Protein AF-A0A3E3IA46-F1 (afdb_monomer_lite)

Secondary structure (DSSP, 8-state):
-PPPPP-PPP----TT-PEEEEEEEEPPTTSEEEEE-SSSSB-GGG-EEESSSTT-S-B---EEEE--TT-TT--EEEEE-SSSEEEEEEEES-PPPPHHHHHHHHHHHHHHHHHHHHHHHHHHHHHHHHHHHHHHHHHHHHHHHHHHHHHHHHHHHHHHHHHHHHHHHHHHHHHHHHHHHHHHHHHHHHHHHHHHHHHHHHHHHHHHHHHHHHHHHHHHHHHHHHHHHHHS-HHHHHHHHT-PPPPP--S-PPPPHHHHHHHHT-

Foldseek 3Di:
DADADDADDWFDADPPDWDKDKDKDFADPVQKAWAKDNAWQWPVVFKWKALDPPPDHDTDPDKDWDADPVGRRIIIIIGGHPRRIMIIITIHRTHDDDPVNVVSVVVNVVSVVVVVVVVVVVVVVVVVVVVVVVVVVVVVVVVVVVVVVVVVVVVVVVVVVVVVVVVVVVVVVVVVVVVVVVVVVVVVVVVVVVVVVVVVVVVVVVVVVVVVVVVVVVVVVVVVVVVCCVVCPPVNVVVVVPDDPDDDPDPDDDDDVVNVVVVVVD

Radius of gyration: 79.99 Å; chains: 1; bounding box: 166×92×181 Å

Organism: NCBI:txid1720294

Structure (mmCIF, N/CA/C/O backbone):
data_AF-A0A3E3IA46-F1
#
_entry.id   AF-A0A3E3IA46-F1
#
loop_
_atom_site.group_PDB
_atom_site.id
_atom_site.type_symbol
_atom_site.label_atom_id
_atom_site.label_alt_id
_atom_site.label_comp_id
_atom_site.label_asym_id
_atom_site.label_entity_id
_atom_site.label_seq_id
_atom_site.pdbx_PDB_ins_code
_atom_site.Cartn_x
_atom_site.Cartn_y
_atom_site.Cartn_z
_atom_site.occupancy
_atom_site.B_iso_or_equiv
_atom_site.auth_seq_id
_atom_site.auth_comp_id
_atom_site.auth_asym_id
_atom_site.auth_atom_id
_atom_site.pdbx_PDB_model_num
ATOM 1 N N . MET A 1 1 ? 12.659 -0.328 -34.619 1.00 62.88 1 MET A N 1
ATOM 2 C CA . MET A 1 1 ? 14.092 -0.537 -34.316 1.00 62.88 1 MET A CA 1
ATOM 3 C C . MET A 1 1 ? 14.879 0.019 -35.492 1.00 62.88 1 MET A C 1
ATOM 5 O O . MET A 1 1 ? 14.426 -0.165 -36.614 1.00 62.88 1 MET A O 1
ATOM 9 N N . MET A 1 2 ? 15.937 0.794 -35.249 1.00 76.25 2 MET A N 1
ATOM 10 C CA . MET A 1 2 ? 16.693 1.447 -36.324 1.00 76.25 2 MET A CA 1
ATOM 11 C C . MET A 1 2 ? 17.594 0.417 -37.011 1.00 76.25 2 MET A C 1
ATOM 13 O O . MET A 1 2 ? 18.411 -0.211 -36.345 1.00 76.25 2 MET A O 1
ATOM 17 N N . GLU A 1 3 ? 17.438 0.234 -38.321 1.00 80.31 3 GLU A N 1
ATOM 18 C CA . GLU A 1 3 ? 18.385 -0.555 -39.112 1.00 80.31 3 GLU A CA 1
ATOM 19 C C . GLU A 1 3 ? 19.709 0.196 -39.242 1.00 80.31 3 GLU A C 1
ATOM 21 O O . GLU A 1 3 ? 19.741 1.327 -39.744 1.00 80.31 3 GLU A O 1
ATOM 26 N N . LEU A 1 4 ? 20.788 -0.447 -38.803 1.00 81.94 4 LEU A N 1
ATOM 27 C CA . LEU A 1 4 ? 22.132 0.109 -38.834 1.00 81.94 4 LEU A CA 1
ATOM 28 C C . LEU A 1 4 ? 22.777 -0.124 -40.199 1.00 81.94 4 LEU A C 1
ATOM 30 O O . LEU A 1 4 ? 22.659 -1.198 -40.784 1.00 81.94 4 LEU A O 1
ATOM 34 N N . SER A 1 5 ? 23.471 0.897 -40.697 1.00 89.25 5 SER A N 1
ATOM 35 C CA . SER A 1 5 ? 24.310 0.758 -41.888 1.00 89.25 5 SER A CA 1
ATOM 36 C C . SER A 1 5 ? 25.618 0.070 -41.505 1.00 89.25 5 SER A C 1
ATOM 38 O O . SER A 1 5 ? 26.223 0.427 -40.495 1.00 89.25 5 SER A O 1
ATOM 40 N N . ILE A 1 6 ? 26.046 -0.904 -42.307 1.00 87.19 6 ILE A N 1
ATOM 41 C CA . ILE A 1 6 ? 27.315 -1.612 -42.121 1.00 87.19 6 ILE A CA 1
ATOM 42 C C . ILE A 1 6 ? 28.356 -0.984 -43.051 1.00 87.19 6 ILE A C 1
ATOM 44 O O . ILE A 1 6 ? 28.109 -0.791 -44.245 1.00 87.19 6 ILE A O 1
ATOM 48 N N . PHE A 1 7 ? 29.518 -0.659 -42.492 1.00 88.81 7 PHE A N 1
ATOM 49 C CA . PHE A 1 7 ? 30.665 -0.132 -43.220 1.00 88.81 7 PHE A CA 1
ATOM 50 C C . PHE A 1 7 ? 31.884 -0.987 -42.898 1.00 88.81 7 PHE A C 1
ATOM 52 O O . PHE A 1 7 ? 32.177 -1.221 -41.727 1.00 88.81 7 PHE A O 1
ATOM 59 N N . HIS A 1 8 ? 32.578 -1.435 -43.938 1.00 86.62 8 HIS A N 1
ATOM 60 C CA . HIS A 1 8 ? 33.877 -2.083 -43.810 1.00 86.62 8 HIS A CA 1
ATOM 61 C C . HIS A 1 8 ? 34.958 -1.005 -43.688 1.00 86.62 8 HIS A C 1
ATOM 63 O O . HIS A 1 8 ? 34.820 0.087 -44.252 1.00 86.62 8 HIS A O 1
ATOM 69 N N . GLU A 1 9 ? 36.000 -1.283 -42.907 1.00 87.50 9 GLU A N 1
ATOM 70 C CA . GLU A 1 9 ? 37.136 -0.375 -42.764 1.00 87.50 9 GLU A CA 1
ATOM 71 C C . GLU A 1 9 ? 37.810 -0.184 -44.126 1.00 87.50 9 GLU A C 1
ATOM 73 O O . GLU A 1 9 ? 38.056 -1.156 -44.826 1.00 87.50 9 GLU A O 1
ATOM 78 N N . LYS A 1 10 ? 38.100 1.061 -44.515 1.00 88.38 10 LYS A N 1
ATOM 79 C CA . LYS A 1 10 ? 38.859 1.335 -45.740 1.00 88.38 10 LYS A CA 1
ATOM 80 C C . LYS A 1 10 ? 40.351 1.339 -45.421 1.00 88.38 10 LYS A C 1
ATOM 82 O O . LYS A 1 10 ? 40.790 2.039 -44.506 1.00 88.38 10 LYS A O 1
ATOM 87 N N . LEU A 1 11 ? 41.139 0.608 -46.198 1.00 88.56 11 LEU A N 1
ATOM 88 C CA . LEU A 1 11 ? 42.583 0.493 -46.017 1.00 88.56 11 LEU A CA 1
ATOM 89 C C . LEU A 1 11 ? 43.287 1.699 -46.639 1.00 88.56 11 LEU A C 1
ATOM 91 O O . LEU A 1 11 ? 43.357 1.835 -47.858 1.00 88.56 11 LEU A O 1
ATOM 95 N N . ASN A 1 12 ? 43.828 2.585 -45.804 1.00 77.75 12 ASN A N 1
ATOM 96 C CA . ASN A 1 12 ? 44.567 3.755 -46.271 1.00 77.75 12 ASN A CA 1
ATOM 97 C C . ASN A 1 12 ? 46.078 3.486 -46.281 1.00 77.75 12 ASN A C 1
ATOM 99 O O . ASN A 1 12 ? 46.644 3.033 -45.289 1.00 77.75 12 ASN A O 1
ATOM 103 N N . LYS A 1 13 ? 46.738 3.808 -47.395 1.00 68.75 13 LYS A N 1
ATOM 104 C CA . LYS A 1 13 ? 48.162 3.557 -47.642 1.00 68.75 13 LYS A CA 1
ATOM 105 C C . LYS A 1 13 ? 49.075 4.108 -46.534 1.00 68.75 13 LYS A C 1
ATOM 107 O O . LYS A 1 13 ? 49.030 5.293 -46.208 1.00 68.75 13 LYS A O 1
ATOM 112 N N . VAL A 1 14 ? 50.039 3.292 -46.103 1.00 59.06 14 VAL A N 1
ATOM 113 C CA . VAL A 1 14 ? 51.342 3.764 -45.603 1.00 59.06 14 VAL A CA 1
ATOM 114 C C . VAL A 1 14 ? 52.383 3.392 -46.661 1.00 59.06 14 VAL A C 1
ATOM 116 O O . VAL A 1 14 ? 52.435 2.241 -47.089 1.00 59.06 14 VAL A O 1
ATOM 119 N N . ASP A 1 15 ? 53.159 4.363 -47.152 1.00 58.50 15 ASP A N 1
ATOM 120 C CA . ASP A 1 15 ? 54.111 4.170 -48.260 1.00 58.50 15 ASP A CA 1
ATOM 121 C C . ASP A 1 15 ? 55.005 2.927 -48.061 1.00 58.50 15 ASP A C 1
ATOM 123 O O . ASP A 1 15 ? 55.813 2.882 -47.136 1.00 58.50 15 ASP A O 1
ATOM 127 N N . GLY A 1 16 ? 54.865 1.934 -48.951 1.00 59.78 16 GLY A N 1
ATOM 128 C CA . GLY A 1 16 ? 55.749 0.765 -49.050 1.00 59.78 16 GLY A CA 1
ATOM 129 C C . GLY A 1 16 ? 55.241 -0.562 -48.469 1.00 59.78 16 GLY A C 1
ATOM 130 O O . GLY A 1 16 ? 55.945 -1.555 -48.627 1.00 59.78 16 GLY A O 1
ATOM 131 N N . ASN A 1 17 ? 54.052 -0.618 -47.856 1.00 69.62 17 ASN A N 1
ATOM 132 C CA . ASN A 1 17 ? 53.517 -1.851 -47.257 1.00 69.62 17 ASN A CA 1
ATOM 133 C C . ASN A 1 17 ? 52.272 -2.362 -48.002 1.00 69.62 17 ASN A C 1
ATOM 135 O O . ASN A 1 17 ? 51.368 -1.580 -48.292 1.00 69.62 17 ASN A O 1
ATOM 139 N N . ALA A 1 18 ? 52.221 -3.669 -48.282 1.00 78.81 18 ALA A N 1
ATOM 140 C CA . ALA A 1 18 ? 51.011 -4.365 -48.718 1.00 78.81 18 ALA A CA 1
ATOM 141 C C . ALA A 1 18 ? 50.273 -4.926 -47.493 1.00 78.81 18 ALA A C 1
ATOM 143 O O . ALA A 1 18 ? 50.905 -5.448 -46.570 1.00 78.81 18 ALA A O 1
ATOM 144 N N . TYR A 1 19 ? 48.948 -4.807 -47.477 1.00 86.31 19 TYR A N 1
ATOM 145 C CA . TYR A 1 19 ? 48.097 -5.434 -46.471 1.00 86.31 19 TYR A CA 1
ATOM 146 C C . TYR A 1 19 ? 47.764 -6.846 -46.927 1.00 86.31 19 TYR A C 1
ATOM 148 O O . TYR A 1 19 ? 47.306 -7.028 -48.052 1.00 86.31 19 TYR A O 1
ATOM 156 N N . VAL A 1 20 ? 47.978 -7.826 -46.052 1.00 91.56 20 VAL A N 1
ATOM 157 C CA . VAL A 1 20 ? 47.462 -9.183 -46.245 1.00 91.56 20 VAL A CA 1
ATOM 158 C C . VAL A 1 20 ? 46.079 -9.228 -45.619 1.00 91.56 20 VAL A C 1
ATOM 160 O O . VAL A 1 20 ? 45.941 -9.016 -44.413 1.00 91.56 20 VAL A O 1
ATOM 163 N N . ILE A 1 21 ? 45.075 -9.483 -46.444 1.00 94.25 21 ILE A N 1
ATOM 164 C CA . ILE A 1 21 ? 43.680 -9.576 -46.034 1.00 94.25 21 ILE A CA 1
ATOM 165 C C . ILE A 1 21 ? 43.242 -11.032 -46.081 1.00 94.25 21 ILE A C 1
ATOM 167 O O . ILE A 1 21 ? 43.722 -11.817 -46.899 1.00 94.25 21 ILE A O 1
ATOM 171 N N . GLU A 1 22 ? 42.337 -11.382 -45.176 1.00 95.81 22 GLU A N 1
ATOM 172 C CA . GLU A 1 22 ? 41.531 -12.592 -45.230 1.00 95.81 22 GLU A CA 1
ATOM 173 C C . GLU A 1 22 ? 40.069 -12.177 -45.066 1.00 95.81 22 GLU A C 1
ATOM 175 O O . GLU A 1 22 ? 39.671 -11.656 -44.025 1.00 95.81 22 GLU A O 1
ATOM 180 N N . GLU A 1 23 ? 39.280 -12.373 -46.114 1.00 95.25 23 GLU A N 1
ATOM 181 C CA . GLU A 1 23 ? 37.841 -12.164 -46.094 1.00 95.25 23 GLU A CA 1
ATOM 182 C C . GLU A 1 23 ? 37.125 -13.476 -45.797 1.00 95.25 23 GLU A C 1
ATOM 184 O O . GLU A 1 23 ? 37.268 -14.454 -46.532 1.00 95.25 23 GLU A O 1
ATOM 189 N N . GLU A 1 24 ? 36.310 -13.477 -44.745 1.00 96.25 24 GLU A N 1
ATOM 190 C CA . GLU A 1 24 ? 35.373 -14.559 -44.465 1.00 96.25 24 GLU A CA 1
ATOM 191 C C . GLU A 1 24 ? 34.086 -14.353 -45.273 1.00 96.25 24 GLU A C 1
ATOM 193 O O . GLU A 1 24 ? 33.310 -13.425 -45.029 1.00 96.25 24 GLU A O 1
ATOM 198 N N . ILE A 1 25 ? 33.842 -15.242 -46.230 1.00 95.75 25 ILE A N 1
ATOM 199 C CA . ILE A 1 25 ? 32.673 -15.213 -47.102 1.00 95.75 25 ILE A CA 1
ATOM 200 C C . ILE A 1 25 ? 31.725 -16.332 -46.696 1.00 95.75 25 ILE A C 1
ATOM 202 O O . ILE A 1 25 ? 32.033 -17.517 -46.818 1.00 95.75 25 ILE A O 1
ATOM 206 N N . HIS A 1 26 ? 30.530 -15.948 -46.257 1.00 96.06 26 HIS A N 1
ATOM 207 C CA . HIS A 1 26 ? 29.439 -16.886 -46.032 1.00 96.06 26 HIS A CA 1
ATOM 208 C C . HIS A 1 26 ? 28.790 -17.236 -47.369 1.00 96.06 26 HIS A C 1
ATOM 210 O O . HIS A 1 26 ? 28.241 -16.371 -48.054 1.00 96.06 26 HIS A O 1
ATOM 216 N N . MET A 1 27 ? 28.848 -18.512 -47.741 1.00 95.25 27 MET A N 1
ATOM 217 C CA . MET A 1 27 ? 28.323 -18.968 -49.020 1.00 95.25 27 MET A CA 1
ATOM 218 C C . MET A 1 27 ? 26.788 -18.941 -49.003 1.00 95.25 27 MET A C 1
ATOM 220 O O . MET A 1 27 ? 26.163 -19.414 -48.047 1.00 95.25 27 MET A O 1
ATOM 224 N N . PRO A 1 28 ? 26.142 -18.413 -50.056 1.00 94.81 28 PRO A N 1
ATOM 225 C CA . PRO A 1 28 ? 24.691 -18.441 -50.159 1.00 94.81 28 PRO A CA 1
ATOM 226 C C . PRO A 1 28 ? 24.190 -19.876 -50.354 1.00 94.81 28 PRO A C 1
ATOM 228 O O . PRO A 1 28 ? 24.904 -20.747 -50.847 1.00 94.81 28 PRO A O 1
ATOM 231 N N . ALA A 1 29 ? 22.910 -20.114 -50.057 1.00 93.00 29 ALA A N 1
ATOM 232 C CA . ALA A 1 29 ? 22.287 -21.435 -50.207 1.00 93.00 29 ALA A CA 1
ATOM 233 C C . ALA A 1 29 ? 22.315 -21.989 -51.651 1.00 93.00 29 ALA A C 1
ATOM 235 O O . ALA A 1 29 ? 22.076 -23.176 -51.856 1.00 93.00 29 ALA A O 1
ATOM 236 N N . SER A 1 30 ? 22.594 -21.145 -52.651 1.00 92.25 30 SER A N 1
ATOM 237 C CA . SER A 1 30 ? 22.814 -21.541 -54.047 1.00 92.25 30 SER A CA 1
ATOM 238 C C . SER A 1 30 ? 24.159 -22.239 -54.290 1.00 92.25 30 SER A C 1
ATOM 240 O O . SER A 1 30 ? 24.342 -22.804 -55.366 1.00 92.25 30 SER A O 1
ATOM 242 N N . GLY A 1 31 ? 25.103 -22.165 -53.343 1.00 93.00 31 GLY A N 1
ATOM 243 C CA . GLY A 1 31 ? 26.476 -22.663 -53.488 1.00 93.00 31 GLY A CA 1
ATOM 244 C C . GLY A 1 31 ? 27.364 -21.810 -54.403 1.00 93.00 31 GLY A C 1
ATOM 245 O O . GLY A 1 31 ? 28.486 -22.208 -54.711 1.00 93.00 31 GLY A O 1
ATOM 246 N N . ILE A 1 32 ? 26.876 -20.650 -54.863 1.00 95.25 32 ILE A N 1
ATOM 247 C CA . ILE A 1 32 ? 27.594 -19.748 -55.774 1.00 95.25 32 ILE A CA 1
ATOM 248 C C . ILE A 1 32 ? 27.635 -18.351 -55.167 1.00 95.25 32 ILE A C 1
ATOM 250 O O . ILE A 1 32 ? 26.596 -17.701 -55.061 1.00 95.25 32 ILE A O 1
ATOM 254 N N . TYR A 1 33 ? 28.835 -17.892 -54.825 1.00 96.25 33 TYR A N 1
ATOM 255 C CA . TYR A 1 33 ? 29.123 -16.501 -54.485 1.00 96.25 33 TYR A CA 1
ATOM 256 C C . TYR A 1 33 ? 29.622 -15.776 -55.739 1.00 96.25 33 TYR A C 1
ATOM 258 O O . TYR A 1 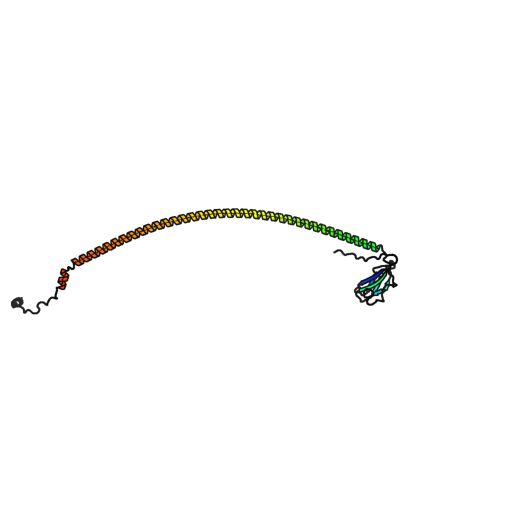33 ? 30.434 -16.344 -56.468 1.00 96.25 33 TYR A O 1
ATOM 266 N N . ASP A 1 34 ? 29.122 -14.571 -56.010 1.00 96.62 34 ASP A N 1
ATOM 267 C CA . ASP A 1 34 ? 29.456 -13.773 -57.200 1.00 96.62 34 ASP A CA 1
ATOM 268 C C . ASP A 1 34 ? 29.299 -12.280 -56.894 1.00 96.62 34 ASP A C 1
ATOM 270 O O . ASP A 1 34 ? 28.367 -11.632 -57.361 1.00 96.62 34 ASP A O 1
ATOM 274 N N . GLU A 1 35 ? 30.172 -11.760 -56.038 1.00 95.88 35 GLU A N 1
ATOM 275 C CA . GLU A 1 35 ? 30.099 -10.386 -55.532 1.00 95.88 35 GLU A CA 1
ATOM 276 C C . GLU A 1 35 ? 31.494 -9.737 -55.510 1.00 95.88 35 GLU A C 1
ATOM 278 O O . GLU A 1 35 ? 32.525 -10.391 -55.721 1.00 95.88 35 GLU A O 1
ATOM 283 N N . GLU A 1 36 ? 31.520 -8.424 -55.277 1.00 94.31 36 GLU A N 1
ATOM 284 C CA . GLU A 1 36 ? 32.749 -7.653 -55.070 1.00 94.31 36 GLU A CA 1
ATOM 285 C C . GLU A 1 36 ? 33.482 -8.119 -53.799 1.00 94.31 36 GLU A C 1
ATOM 287 O O . GLU A 1 36 ? 32.861 -8.446 -52.785 1.00 94.31 36 GLU A O 1
ATOM 292 N N . LEU A 1 37 ? 34.814 -8.155 -53.860 1.00 94.62 37 LEU A N 1
ATOM 293 C CA . LEU A 1 37 ? 35.653 -8.269 -52.665 1.00 94.62 37 LEU A CA 1
ATOM 294 C C . LEU A 1 37 ? 35.606 -6.956 -51.873 1.00 94.62 37 LEU A C 1
ATOM 296 O O . LEU A 1 37 ? 35.383 -5.887 -52.444 1.00 94.62 37 LEU A O 1
ATOM 300 N N . GLN A 1 38 ? 35.792 -7.037 -50.554 1.00 92.88 38 GLN A N 1
ATOM 301 C CA . GLN A 1 38 ? 35.622 -5.902 -49.639 1.00 92.88 38 GLN A CA 1
ATOM 302 C C . GLN A 1 38 ? 36.620 -4.763 -49.893 1.00 92.88 38 GLN A C 1
ATOM 304 O O . GLN A 1 38 ? 36.289 -3.608 -49.611 1.00 92.88 38 GLN A O 1
ATOM 309 N N . HIS A 1 39 ? 37.807 -5.078 -50.421 1.00 93.19 39 HIS A N 1
ATOM 310 C CA . HIS A 1 39 ? 38.882 -4.116 -50.664 1.00 93.19 39 HIS A CA 1
ATOM 311 C C . HIS A 1 39 ? 39.284 -4.013 -52.140 1.00 93.19 39 HIS A C 1
ATOM 313 O O . HIS A 1 39 ? 39.079 -4.921 -52.949 1.00 93.19 39 HIS A O 1
ATOM 319 N N . ASP A 1 40 ? 39.907 -2.889 -52.482 1.00 92.69 40 ASP A N 1
ATOM 320 C CA . ASP A 1 40 ? 40.342 -2.560 -53.834 1.00 92.69 40 ASP A CA 1
ATOM 321 C C . ASP A 1 40 ? 41.832 -2.863 -54.046 1.00 92.69 40 ASP A C 1
ATOM 323 O O . ASP A 1 40 ? 42.541 -3.318 -53.153 1.00 92.69 40 ASP A O 1
ATOM 327 N N . ASN A 1 41 ? 42.329 -2.585 -55.254 1.00 91.81 41 ASN A N 1
ATOM 328 C CA . ASN A 1 41 ? 43.730 -2.679 -55.671 1.00 91.81 41 ASN A CA 1
ATOM 329 C C . ASN A 1 41 ? 44.397 -4.012 -55.291 1.00 91.81 41 ASN A C 1
ATOM 331 O O . ASN A 1 41 ? 45.574 -4.061 -54.921 1.00 91.81 41 ASN A O 1
ATOM 335 N N . ILE A 1 42 ? 43.621 -5.089 -55.393 1.00 93.50 42 ILE A N 1
ATOM 336 C CA . ILE A 1 42 ? 44.046 -6.449 -55.089 1.00 93.50 42 ILE A CA 1
ATOM 337 C C . ILE A 1 42 ? 45.124 -6.893 -56.080 1.00 93.50 42 ILE A C 1
ATOM 339 O O . ILE A 1 42 ? 45.006 -6.708 -57.294 1.00 93.50 42 ILE A O 1
ATOM 343 N N . VAL A 1 43 ? 46.181 -7.505 -55.555 1.00 93.19 43 VAL A N 1
ATOM 344 C CA . VAL A 1 43 ? 47.230 -8.135 -56.353 1.00 93.19 43 VAL A CA 1
ATOM 345 C C . VAL A 1 43 ? 46.753 -9.531 -56.755 1.00 93.19 43 VAL A C 1
ATOM 347 O O . VAL A 1 43 ? 46.894 -10.485 -56.001 1.00 93.19 43 VAL A O 1
ATOM 350 N N . ASP A 1 44 ? 46.204 -9.671 -57.964 1.00 94.00 44 ASP A N 1
ATOM 351 C CA . ASP A 1 44 ? 45.571 -10.917 -58.438 1.00 94.00 44 ASP A CA 1
ATOM 352 C C . ASP A 1 44 ? 46.432 -12.184 -58.230 1.00 94.00 44 ASP A C 1
ATOM 354 O O . ASP A 1 44 ? 45.904 -13.258 -57.950 1.00 94.00 44 ASP A O 1
ATOM 358 N N . SER A 1 45 ? 47.764 -12.081 -58.339 1.00 93.31 45 SER A N 1
ATOM 359 C CA . SER A 1 45 ? 48.677 -13.224 -58.184 1.00 93.31 45 SER A CA 1
ATOM 360 C C . SER A 1 45 ? 48.809 -13.753 -56.755 1.00 93.31 45 SER A C 1
ATOM 362 O O .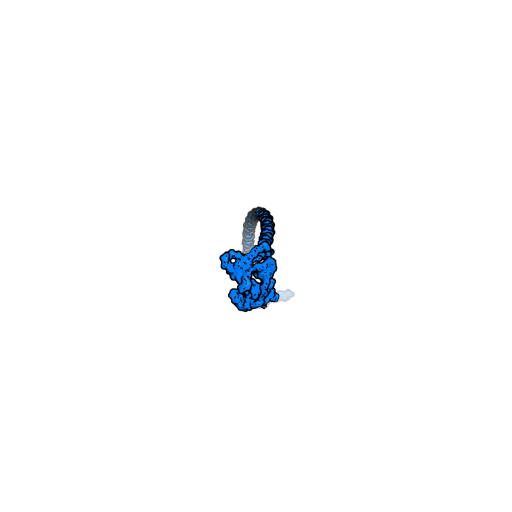 SER A 1 45 ? 49.356 -14.839 -56.572 1.00 93.31 45 SER A O 1
ATOM 364 N N . THR A 1 46 ? 48.382 -12.988 -55.750 1.00 94.19 46 THR A N 1
ATOM 365 C CA . THR A 1 46 ? 48.425 -13.395 -54.337 1.00 94.19 46 THR A CA 1
ATOM 366 C C . THR A 1 46 ? 47.075 -13.913 -53.846 1.00 94.19 46 THR A C 1
ATOM 368 O O . THR A 1 46 ? 46.997 -14.445 -52.740 1.00 94.19 46 THR A O 1
ATOM 371 N N . LEU A 1 47 ? 46.025 -13.814 -54.672 1.00 96.25 47 LEU A N 1
ATOM 372 C CA . LEU A 1 47 ? 44.685 -14.239 -54.304 1.00 96.25 47 LEU A CA 1
ATOM 373 C C . LEU A 1 47 ? 44.587 -15.765 -54.218 1.00 96.25 47 LEU A C 1
ATOM 375 O O . LEU A 1 47 ? 44.916 -16.488 -55.161 1.00 96.25 47 LEU A O 1
ATOM 379 N N . SER A 1 48 ? 44.077 -16.262 -53.095 1.00 96.31 48 SER A N 1
ATOM 380 C CA . SER A 1 48 ? 43.770 -17.680 -52.912 1.00 96.31 48 SER A CA 1
ATOM 381 C C . SER A 1 48 ? 42.529 -17.889 -52.048 1.00 96.31 48 SER A C 1
ATOM 383 O O . SER A 1 48 ? 42.174 -17.045 -51.231 1.00 96.31 48 SER A O 1
ATOM 385 N N . VAL A 1 49 ? 41.838 -19.009 -52.271 1.00 97.31 49 VAL A N 1
ATOM 386 C CA . VAL A 1 49 ? 40.557 -19.326 -51.629 1.00 97.31 49 VAL A CA 1
ATOM 387 C C . VAL A 1 49 ? 40.666 -20.661 -50.903 1.00 97.31 49 VAL A C 1
ATOM 389 O O . VAL A 1 49 ? 41.085 -21.654 -51.504 1.00 97.31 49 VAL A O 1
ATOM 392 N N . TYR A 1 50 ? 40.254 -20.690 -49.638 1.00 97.12 50 TYR A N 1
ATOM 393 C CA . TYR A 1 50 ? 40.311 -21.868 -48.774 1.00 97.12 50 TYR A CA 1
ATOM 394 C C . TYR A 1 50 ? 38.975 -22.137 -48.082 1.00 97.12 50 TYR A C 1
ATOM 396 O O . TYR A 1 50 ? 38.193 -21.224 -47.831 1.00 97.12 50 TYR A O 1
ATOM 404 N N . THR A 1 51 ? 38.711 -23.394 -47.729 1.00 95.81 51 THR A N 1
ATOM 405 C CA . THR A 1 51 ? 37.536 -23.770 -46.919 1.00 95.81 51 THR A CA 1
ATOM 406 C C . THR A 1 51 ? 37.764 -23.615 -45.409 1.00 95.81 51 THR A C 1
ATOM 408 O O . THR A 1 51 ? 36.902 -24.002 -44.622 1.00 95.81 51 THR A O 1
ATOM 411 N N . GLY A 1 52 ? 38.931 -23.119 -44.986 1.00 94.31 52 GLY A N 1
ATOM 412 C CA . GLY A 1 52 ? 39.276 -22.845 -43.592 1.00 94.31 52 GLY A CA 1
ATOM 413 C C . GLY A 1 52 ? 40.111 -21.565 -43.451 1.00 94.31 52 GLY A C 1
ATOM 414 O O . GLY A 1 52 ? 40.731 -21.133 -44.426 1.00 94.31 52 GLY A O 1
ATOM 415 N N . PRO A 1 53 ? 40.125 -20.947 -42.258 1.00 94.94 53 PRO A N 1
ATOM 416 C CA . PRO A 1 53 ? 40.846 -19.700 -42.016 1.00 94.94 53 PRO A CA 1
ATOM 417 C C . PRO A 1 53 ? 42.358 -19.921 -42.052 1.00 94.94 53 PRO A C 1
ATOM 419 O O . PRO A 1 53 ? 42.829 -21.055 -41.947 1.00 94.94 53 PRO A O 1
ATOM 422 N N . THR A 1 54 ? 43.122 -18.840 -42.162 1.00 92.12 54 THR A N 1
ATOM 423 C CA . THR A 1 54 ? 44.590 -18.808 -42.098 1.00 92.12 54 THR A CA 1
ATOM 424 C C . THR A 1 54 ? 45.287 -19.809 -43.024 1.00 92.12 54 THR A C 1
ATOM 426 O O . THR A 1 54 ? 46.279 -20.440 -42.655 1.00 92.12 54 THR A O 1
ATOM 429 N N . LEU A 1 55 ? 44.784 -19.924 -44.259 1.00 90.81 55 LEU A N 1
ATOM 430 C CA . LEU A 1 55 ? 45.290 -20.845 -45.292 1.00 90.81 55 LEU A CA 1
ATOM 431 C C . LEU A 1 55 ? 45.160 -22.332 -44.906 1.00 90.81 55 LEU A C 1
ATOM 433 O O . LEU A 1 55 ? 46.004 -23.156 -45.269 1.00 90.81 55 LEU A O 1
ATOM 437 N N . THR A 1 56 ? 44.123 -22.690 -44.144 1.00 93.75 56 THR A N 1
ATOM 438 C CA . THR A 1 56 ? 43.830 -24.080 -43.759 1.00 93.75 56 THR A CA 1
ATOM 439 C C . THR A 1 56 ? 42.653 -24.662 -44.550 1.00 93.75 56 THR A C 1
ATOM 441 O O . THR A 1 56 ? 41.890 -23.944 -45.184 1.00 93.75 56 THR A O 1
ATOM 444 N N . GLY A 1 57 ? 42.476 -25.986 -44.526 1.00 92.50 57 GLY A N 1
ATOM 445 C CA . GLY A 1 57 ? 41.395 -26.658 -45.262 1.00 92.50 57 GLY A CA 1
ATOM 446 C C . GLY A 1 57 ? 41.737 -26.967 -46.723 1.00 92.50 57 GLY A C 1
ATOM 447 O O . GLY A 1 57 ? 42.909 -27.067 -47.089 1.00 92.50 57 GLY A O 1
ATOM 448 N N . GLU A 1 58 ? 40.709 -27.188 -47.546 1.00 93.75 58 GLU A N 1
ATOM 449 C CA . GLU A 1 58 ? 40.864 -27.446 -48.979 1.00 93.75 58 GLU A CA 1
ATOM 450 C C . GLU A 1 58 ? 41.010 -26.124 -49.737 1.00 93.75 58 GLU A C 1
ATOM 452 O O . GLU A 1 58 ? 40.250 -25.180 -49.516 1.00 93.75 58 GLU A O 1
ATOM 457 N N . GLN A 1 59 ? 41.987 -26.056 -50.641 1.00 95.69 59 GLN A N 1
ATOM 458 C CA . GLN A 1 59 ? 42.163 -24.904 -51.516 1.00 95.69 59 GLN A CA 1
ATOM 459 C C . GLN A 1 59 ? 41.262 -25.036 -52.747 1.00 95.69 59 GLN A C 1
ATOM 461 O O . GLN A 1 59 ? 41.386 -25.988 -53.523 1.00 95.69 59 GLN A O 1
ATOM 466 N N . ILE A 1 60 ? 40.409 -24.040 -52.979 1.00 94.38 60 ILE A N 1
ATOM 467 C CA . ILE A 1 60 ? 39.557 -23.979 -54.167 1.00 94.38 60 ILE A CA 1
ATOM 468 C C . ILE A 1 60 ? 40.386 -23.411 -55.321 1.00 94.38 60 ILE A C 1
ATOM 470 O O . ILE A 1 60 ? 40.656 -22.214 -55.389 1.00 94.38 60 ILE A O 1
ATOM 474 N N . GLN A 1 61 ? 40.801 -24.282 -56.243 1.00 89.69 61 GLN A N 1
ATOM 475 C CA . GLN A 1 61 ? 41.662 -23.889 -57.368 1.00 89.69 61 GLN A CA 1
ATOM 476 C C . GLN A 1 61 ? 40.898 -23.270 -58.546 1.00 89.69 61 GLN A C 1
ATOM 478 O O . GLN A 1 61 ? 41.505 -22.657 -59.422 1.00 89.69 61 GLN A O 1
ATOM 483 N N . THR A 1 62 ? 39.576 -23.435 -58.593 1.00 88.44 62 THR A N 1
ATOM 484 C CA . THR A 1 62 ? 38.730 -22.951 -59.689 1.00 88.44 62 THR A CA 1
ATOM 485 C C . THR A 1 62 ? 37.767 -21.883 -59.189 1.00 88.44 62 THR A C 1
ATOM 487 O O . THR A 1 62 ? 36.651 -22.185 -58.772 1.00 88.44 62 THR A O 1
ATOM 490 N N . PHE A 1 63 ? 38.198 -20.629 -59.258 1.00 94.12 63 PHE A N 1
ATOM 491 C CA . PHE A 1 63 ? 37.348 -19.446 -59.120 1.00 94.12 63 PHE A CA 1
ATOM 492 C C . PHE A 1 63 ? 37.538 -18.552 -60.350 1.00 94.12 63 PHE A C 1
ATOM 494 O O . PHE A 1 63 ? 38.536 -18.669 -61.066 1.00 94.12 63 PHE A O 1
ATOM 501 N N . ALA A 1 64 ? 36.577 -17.670 -60.615 1.00 95.56 64 ALA A N 1
ATOM 502 C CA . ALA A 1 64 ? 36.716 -16.663 -61.662 1.00 95.56 64 ALA A CA 1
ATOM 503 C C . ALA A 1 64 ? 36.898 -15.284 -61.031 1.00 95.56 64 ALA A C 1
ATOM 505 O O . ALA A 1 64 ? 36.179 -14.928 -60.102 1.00 95.56 64 ALA A O 1
ATOM 506 N N . LEU A 1 65 ? 37.847 -14.515 -61.559 1.00 95.88 65 LEU A N 1
ATOM 507 C CA . LEU A 1 65 ? 38.071 -13.129 -61.174 1.00 95.88 65 LEU A CA 1
ATOM 508 C C . LEU A 1 65 ? 37.707 -12.225 -62.346 1.00 95.88 65 LEU A C 1
ATOM 510 O O . LEU A 1 65 ? 38.088 -12.495 -63.488 1.00 95.88 65 LEU A O 1
ATOM 514 N N . SER A 1 66 ? 36.971 -11.154 -62.071 1.00 95.81 66 SER A N 1
ATOM 515 C CA . SER A 1 66 ? 36.615 -10.163 -63.081 1.00 95.81 66 SER A CA 1
ATOM 516 C C . SER A 1 66 ? 36.806 -8.739 -62.573 1.00 95.81 66 SER A C 1
ATOM 518 O O . SER A 1 66 ? 36.830 -8.479 -61.369 1.00 95.81 66 SER A O 1
ATOM 520 N N . THR A 1 67 ? 36.988 -7.815 -63.516 1.00 94.25 67 THR A N 1
ATOM 521 C CA . THR A 1 67 ? 37.242 -6.399 -63.242 1.00 94.25 67 THR A CA 1
ATOM 522 C C . THR A 1 67 ? 36.146 -5.555 -63.880 1.00 94.25 67 THR A C 1
ATOM 524 O O . THR A 1 67 ? 35.979 -5.610 -65.104 1.00 94.25 67 THR A O 1
ATOM 527 N N . PRO A 1 68 ? 35.417 -4.747 -63.098 1.00 93.00 68 PRO A N 1
ATOM 528 C CA . PRO A 1 68 ? 34.465 -3.793 -63.649 1.00 93.00 68 PRO A CA 1
ATOM 529 C C . PRO A 1 68 ? 35.154 -2.790 -64.585 1.00 93.00 68 PRO A C 1
ATOM 531 O O . PRO A 1 68 ? 36.205 -2.235 -64.263 1.00 93.00 68 PRO A O 1
ATOM 534 N N . SER A 1 69 ? 34.547 -2.492 -65.738 1.00 90.75 69 SER A N 1
ATOM 535 C CA . SER A 1 69 ? 35.139 -1.575 -66.728 1.00 90.75 69 SER A CA 1
ATOM 536 C C . SER A 1 69 ? 35.241 -0.124 -66.246 1.00 90.75 69 SER A C 1
ATOM 538 O O . SER A 1 69 ? 36.027 0.649 -66.785 1.00 90.75 69 SER A O 1
ATOM 540 N N . THR A 1 70 ? 34.424 0.259 -65.264 1.00 89.50 70 THR A N 1
ATOM 541 C CA . THR A 1 70 ? 34.347 1.619 -64.708 1.00 89.50 70 THR A CA 1
ATOM 542 C C . THR A 1 70 ? 35.095 1.779 -63.384 1.00 89.50 70 THR A C 1
ATOM 544 O O . THR A 1 70 ? 35.330 2.911 -62.977 1.00 89.50 70 THR A O 1
ATOM 547 N N . MET A 1 71 ? 35.474 0.677 -62.728 1.00 92.19 71 MET A N 1
ATOM 548 C CA . MET A 1 71 ? 36.159 0.652 -61.427 1.00 92.19 71 MET A CA 1
ATOM 549 C C . MET A 1 71 ? 37.317 -0.360 -61.494 1.00 92.19 71 MET A C 1
ATOM 551 O O . MET A 1 71 ? 37.226 -1.452 -60.934 1.00 92.19 71 MET A O 1
ATOM 555 N N . PRO A 1 72 ? 38.404 -0.051 -62.229 1.00 92.06 72 PRO A N 1
ATOM 556 C CA . PRO A 1 72 ? 39.485 -1.005 -62.488 1.00 92.06 72 PRO A CA 1
ATOM 557 C C . PRO A 1 72 ? 40.236 -1.457 -61.227 1.00 92.06 72 PRO A C 1
ATOM 559 O O . PRO A 1 72 ? 40.900 -2.492 -61.254 1.00 92.06 72 PRO A O 1
ATOM 562 N N . TRP A 1 73 ? 40.130 -0.707 -60.132 1.00 92.00 73 TRP A N 1
ATOM 563 C CA . TRP A 1 73 ? 40.685 -1.063 -58.828 1.00 92.00 73 TRP A CA 1
ATOM 564 C C . TRP A 1 73 ? 39.872 -2.145 -58.097 1.00 92.00 73 TRP A C 1
ATOM 566 O O . TRP A 1 73 ? 40.419 -2.779 -57.205 1.00 92.00 73 TRP A O 1
ATOM 576 N N . LYS A 1 74 ? 38.622 -2.429 -58.487 1.00 94.19 74 LYS A N 1
ATOM 577 C CA . LYS A 1 74 ? 37.786 -3.465 -57.855 1.00 94.19 74 LYS A CA 1
ATOM 578 C C . LYS A 1 74 ? 37.978 -4.842 -58.464 1.00 94.19 74 LYS A C 1
ATOM 580 O O . LYS A 1 74 ? 38.370 -4.974 -59.630 1.00 94.19 74 LYS A O 1
ATOM 585 N N . ARG A 1 75 ? 37.627 -5.871 -57.693 1.00 96.00 75 ARG A N 1
ATOM 586 C CA . ARG A 1 75 ? 37.552 -7.263 -58.142 1.00 96.00 75 ARG A CA 1
ATOM 587 C C . ARG A 1 75 ? 36.221 -7.889 -57.741 1.00 96.00 75 ARG A C 1
ATOM 589 O O . ARG A 1 75 ? 35.829 -7.803 -56.585 1.00 96.00 75 ARG A O 1
ATOM 596 N N . ILE A 1 76 ? 35.572 -8.557 -58.693 1.00 96.69 76 ILE A N 1
ATOM 597 C CA . ILE A 1 76 ? 34.425 -9.440 -58.441 1.00 96.69 76 ILE A CA 1
ATOM 598 C C . ILE A 1 76 ? 34.933 -10.871 -58.522 1.00 96.69 76 ILE A C 1
ATOM 600 O O . ILE A 1 76 ? 35.524 -11.258 -59.541 1.00 96.69 76 ILE A O 1
ATOM 604 N N . ILE A 1 77 ? 34.707 -11.638 -57.459 1.00 97.31 77 ILE A N 1
ATOM 605 C CA . ILE A 1 77 ? 35.094 -13.042 -57.390 1.00 97.31 77 ILE A CA 1
ATOM 606 C C . ILE A 1 77 ? 33.859 -13.929 -57.482 1.00 97.31 77 ILE A C 1
ATOM 608 O O . ILE A 1 77 ? 32.891 -13.766 -56.740 1.00 97.31 77 ILE A O 1
ATOM 612 N N . ARG A 1 78 ? 33.925 -14.914 -58.378 1.00 97.50 78 ARG A N 1
ATOM 613 C CA . ARG A 1 78 ? 32.939 -15.983 -58.460 1.00 97.50 78 ARG A CA 1
ATOM 614 C C . ARG A 1 78 ? 33.516 -17.275 -57.912 1.00 97.50 78 ARG A C 1
ATOM 616 O O . ARG A 1 78 ? 34.449 -17.833 -58.497 1.00 97.50 78 ARG A O 1
ATOM 623 N N . ILE A 1 79 ? 32.918 -17.772 -56.837 1.00 96.62 79 ILE A N 1
ATOM 624 C CA . ILE A 1 79 ? 33.310 -19.007 -56.153 1.00 96.62 79 ILE A CA 1
ATOM 625 C C . ILE A 1 79 ? 32.120 -19.961 -56.179 1.00 96.62 79 ILE A C 1
ATOM 627 O O . ILE A 1 79 ? 31.003 -19.574 -55.841 1.00 96.62 79 ILE A O 1
ATOM 631 N N . GLN A 1 80 ? 32.363 -21.215 -56.553 1.00 95.88 80 GLN A N 1
ATOM 632 C CA . GLN A 1 80 ? 31.395 -22.296 -56.398 1.00 95.88 80 GLN A CA 1
ATOM 633 C C . GLN A 1 80 ? 31.937 -23.290 -55.373 1.00 95.88 80 GLN A C 1
ATOM 635 O O . GLN A 1 80 ? 33.024 -23.834 -55.560 1.00 95.88 80 GLN A O 1
ATOM 640 N N . SER A 1 81 ? 31.198 -23.498 -54.285 1.00 93.62 81 SER A N 1
ATOM 641 C CA . SER A 1 81 ? 31.598 -24.386 -53.193 1.00 93.62 81 SER A CA 1
ATOM 642 C C . SER A 1 81 ? 30.378 -24.894 -52.435 1.00 93.62 81 SER A C 1
ATOM 644 O O . SER A 1 81 ? 29.414 -24.154 -52.246 1.00 93.62 81 SER A O 1
ATOM 646 N N . ASP A 1 82 ? 30.456 -26.135 -51.956 1.00 92.06 82 ASP A N 1
ATOM 647 C CA . ASP A 1 82 ? 29.466 -26.725 -51.048 1.00 92.06 82 ASP A CA 1
ATOM 648 C C . ASP A 1 82 ? 29.761 -26.387 -49.569 1.00 92.06 82 ASP A C 1
ATOM 650 O O . ASP A 1 82 ? 28.980 -26.730 -48.679 1.00 92.06 82 ASP A O 1
ATOM 654 N N . ALA A 1 83 ? 30.894 -25.731 -49.282 1.00 93.56 83 ALA A N 1
ATOM 655 C CA . ALA A 1 83 ? 31.228 -25.255 -47.942 1.00 93.56 83 ALA A CA 1
ATOM 656 C C . ALA A 1 83 ? 30.331 -24.072 -47.541 1.00 93.56 83 ALA A C 1
ATOM 658 O O . ALA A 1 83 ? 30.068 -23.190 -48.349 1.00 93.56 83 ALA A O 1
ATOM 659 N N . SER A 1 84 ? 29.909 -24.005 -46.274 1.00 94.94 84 SER A N 1
ATOM 660 C CA . SER A 1 84 ? 29.078 -22.895 -45.776 1.00 94.94 84 SER A CA 1
ATOM 661 C C . SER A 1 84 ? 29.836 -21.569 -45.654 1.00 94.94 84 SER A C 1
ATOM 663 O O . SER A 1 84 ? 29.220 -20.506 -45.673 1.00 94.94 84 SER A O 1
ATOM 665 N N . VAL A 1 85 ? 31.159 -21.631 -45.498 1.00 96.88 85 VAL A N 1
ATOM 666 C CA . VAL A 1 85 ? 32.052 -20.477 -45.369 1.00 96.88 85 VAL A CA 1
ATOM 667 C C . VAL A 1 85 ? 33.329 -20.764 -46.151 1.00 96.88 85 VAL A C 1
ATOM 669 O O . VAL A 1 85 ? 33.832 -21.891 -46.131 1.00 96.88 85 VAL A O 1
ATOM 672 N N . VAL A 1 86 ? 33.844 -19.750 -46.837 1.00 97.00 86 VAL A N 1
ATOM 673 C CA . VAL A 1 86 ? 35.147 -19.774 -47.506 1.00 97.00 86 VAL A CA 1
ATOM 674 C C . VAL A 1 86 ? 35.956 -18.547 -47.101 1.00 97.00 86 VAL A C 1
ATOM 676 O O . VAL A 1 86 ? 35.397 -17.507 -46.768 1.00 97.00 86 VAL A O 1
ATOM 679 N N . TYR A 1 87 ? 37.275 -18.677 -47.136 1.00 97.62 87 TYR A N 1
ATOM 680 C CA . TYR A 1 87 ? 38.223 -17.641 -46.753 1.00 97.62 87 TYR A CA 1
ATOM 681 C C . TYR A 1 87 ? 39.019 -17.229 -47.983 1.00 97.62 87 TYR A C 1
ATOM 683 O O . TYR A 1 87 ? 39.727 -18.052 -48.574 1.00 97.62 87 TYR A O 1
ATOM 691 N N . VAL A 1 88 ? 38.872 -15.973 -48.399 1.00 97.31 88 VAL A N 1
ATOM 692 C CA . VAL A 1 88 ? 39.600 -15.407 -49.537 1.00 97.31 88 VAL A CA 1
ATOM 693 C C . VAL A 1 88 ? 40.724 -14.549 -48.999 1.00 97.31 88 VAL A C 1
ATOM 695 O O . VAL A 1 88 ? 40.481 -13.545 -48.340 1.00 97.31 88 VAL A O 1
ATOM 698 N N . THR A 1 89 ? 41.960 -14.931 -49.288 1.00 96.50 89 THR A N 1
ATOM 699 C CA . THR A 1 89 ? 43.137 -14.170 -48.879 1.00 96.50 89 THR A CA 1
ATOM 700 C C . THR A 1 89 ? 43.827 -13.541 -50.073 1.00 96.50 89 THR A C 1
ATOM 702 O O . THR A 1 89 ? 43.876 -14.142 -51.147 1.00 96.50 89 THR A O 1
ATOM 705 N N . TYR A 1 90 ? 44.336 -12.327 -49.900 1.00 95.25 90 TYR A N 1
ATOM 706 C CA . TYR A 1 90 ? 45.055 -11.600 -50.936 1.00 95.25 90 TYR A CA 1
ATOM 707 C C . TYR A 1 90 ? 45.892 -10.467 -50.340 1.00 95.25 90 TYR A C 1
ATOM 709 O O . TYR A 1 90 ? 45.708 -10.056 -49.193 1.00 95.25 90 TYR A O 1
ATOM 717 N N . GLU A 1 91 ? 46.799 -9.932 -51.152 1.00 93.38 91 GLU A N 1
ATOM 718 C CA . GLU A 1 91 ? 47.500 -8.686 -50.860 1.00 93.38 91 GLU A CA 1
ATOM 719 C C . GLU A 1 91 ? 46.814 -7.508 -51.553 1.00 93.38 91 GLU A C 1
ATOM 721 O O . GLU A 1 91 ? 46.444 -7.595 -52.725 1.00 93.38 91 GLU A O 1
ATOM 726 N N . THR A 1 92 ? 46.684 -6.387 -50.849 1.00 91.56 92 THR A N 1
ATOM 727 C CA . THR A 1 92 ? 46.219 -5.111 -51.406 1.00 91.56 92 THR A CA 1
ATOM 728 C C . THR A 1 92 ? 47.150 -3.971 -51.000 1.00 91.56 92 THR A C 1
ATOM 730 O O . THR A 1 92 ? 47.754 -3.975 -49.925 1.00 91.56 92 THR A O 1
ATOM 733 N N . VAL A 1 93 ? 47.271 -2.969 -51.870 1.00 89.00 93 VAL A N 1
ATOM 734 C CA . VAL A 1 93 ? 47.998 -1.719 -51.587 1.00 89.00 93 VAL A CA 1
ATOM 735 C C . VAL A 1 93 ? 47.113 -0.637 -50.946 1.00 89.00 93 VAL A C 1
ATOM 737 O O . VAL A 1 93 ? 47.584 0.481 -50.723 1.00 89.00 93 VAL A O 1
ATOM 740 N N . GLY A 1 94 ? 45.856 -0.967 -50.637 1.00 89.62 94 GLY A N 1
ATOM 741 C CA . GLY A 1 94 ? 44.864 -0.082 -50.032 1.00 89.62 94 GLY A CA 1
ATOM 742 C C . GLY A 1 94 ? 43.690 0.232 -50.960 1.00 89.62 94 GLY A C 1
ATOM 743 O O . GLY A 1 94 ? 43.731 -0.038 -52.161 1.00 89.62 94 GLY A O 1
ATOM 744 N N . ASP A 1 95 ? 42.656 0.845 -50.396 1.00 91.12 95 ASP A N 1
ATOM 745 C CA . ASP A 1 95 ? 41.391 1.112 -51.075 1.00 91.12 95 ASP A CA 1
ATOM 746 C C . ASP A 1 95 ? 41.393 2.435 -51.844 1.00 91.12 95 ASP A C 1
ATOM 748 O O . ASP A 1 95 ? 42.057 3.409 -51.469 1.00 91.12 95 ASP A O 1
ATOM 752 N N . THR A 1 96 ? 40.600 2.489 -52.913 1.00 88.69 96 THR A N 1
ATOM 753 C CA . THR A 1 96 ? 40.309 3.734 -53.623 1.00 88.69 96 THR A CA 1
ATOM 754 C C . THR A 1 96 ? 39.040 4.334 -53.032 1.00 88.69 96 THR A C 1
ATOM 756 O O . THR A 1 96 ? 37.991 3.703 -53.018 1.00 88.69 96 THR A O 1
ATOM 759 N N . VAL A 1 97 ? 39.111 5.572 -52.540 1.00 87.94 97 VAL A N 1
ATOM 760 C CA . VAL A 1 97 ? 37.920 6.259 -52.020 1.00 87.94 97 VAL A CA 1
ATOM 761 C C . VAL A 1 97 ? 37.109 6.830 -53.179 1.00 87.94 97 VAL A C 1
ATOM 763 O O . VAL A 1 97 ? 37.582 7.708 -53.908 1.00 87.94 97 VAL A O 1
ATOM 766 N N . GLU A 1 98 ? 35.875 6.357 -53.324 1.00 87.31 98 GLU A N 1
ATOM 767 C CA . GLU A 1 98 ? 34.949 6.773 -54.376 1.00 87.31 98 GLU A CA 1
ATOM 768 C C . GLU A 1 98 ? 33.991 7.872 -53.883 1.00 87.31 98 GLU A C 1
ATOM 770 O O . GLU A 1 98 ? 33.697 8.002 -52.693 1.00 87.31 98 GLU A O 1
ATOM 775 N N . ALA A 1 99 ? 33.439 8.662 -54.811 1.00 90.56 99 ALA A N 1
ATOM 776 C CA . ALA A 1 99 ? 32.355 9.589 -54.471 1.00 90.56 99 ALA A CA 1
ATOM 777 C C . ALA A 1 99 ? 31.135 8.837 -53.903 1.00 90.56 99 ALA A C 1
ATOM 779 O O . ALA A 1 99 ? 30.473 9.335 -52.995 1.00 90.56 99 ALA A O 1
ATOM 780 N N . ASP A 1 100 ? 30.885 7.619 -54.389 1.00 89.06 100 ASP A N 1
ATOM 781 C CA . ASP A 1 100 ? 29.805 6.757 -53.912 1.00 89.06 100 ASP A CA 1
ATOM 782 C C . ASP A 1 100 ? 30.025 6.280 -52.470 1.00 89.06 100 ASP A C 1
ATOM 784 O O . ASP A 1 100 ? 29.065 6.244 -51.699 1.00 89.06 100 ASP A O 1
ATOM 788 N N . ASP A 1 101 ? 31.270 6.016 -52.049 1.00 88.81 101 ASP A N 1
ATOM 789 C CA . ASP A 1 101 ? 31.583 5.708 -50.644 1.00 88.81 101 ASP A CA 1
ATOM 790 C C . ASP A 1 101 ? 31.162 6.861 -49.723 1.00 88.81 101 ASP A C 1
ATOM 792 O O . ASP A 1 101 ? 30.513 6.656 -48.694 1.00 88.81 101 ASP A O 1
ATOM 796 N N . ILE A 1 102 ? 31.492 8.094 -50.117 1.00 91.31 102 ILE A N 1
ATOM 797 C CA . ILE A 1 102 ? 31.128 9.296 -49.364 1.00 91.31 102 ILE A CA 1
ATOM 798 C C . ILE A 1 102 ? 29.613 9.512 -49.371 1.00 91.31 102 ILE A C 1
ATOM 800 O O . ILE A 1 102 ? 29.043 9.817 -48.323 1.00 91.31 102 ILE A O 1
ATOM 804 N N . ASN A 1 103 ? 28.947 9.315 -50.511 1.00 94.88 103 ASN A N 1
ATOM 805 C CA . ASN A 1 103 ? 27.491 9.430 -50.611 1.00 94.88 103 ASN A CA 1
ATOM 806 C C . ASN A 1 103 ? 26.782 8.426 -49.687 1.00 94.88 103 ASN A C 1
ATOM 808 O O . ASN A 1 103 ? 25.849 8.808 -48.981 1.00 94.88 103 ASN A O 1
ATOM 812 N N . ARG A 1 104 ? 27.267 7.177 -49.608 1.00 92.25 104 ARG A N 1
ATOM 813 C CA . ARG A 1 104 ? 26.742 6.157 -48.681 1.00 92.25 104 ARG A CA 1
ATOM 814 C C . ARG A 1 104 ? 26.890 6.569 -47.218 1.00 92.25 104 ARG A C 1
ATOM 816 O O . ARG A 1 104 ? 25.955 6.406 -46.434 1.00 92.25 104 ARG A O 1
ATOM 823 N N . VAL A 1 105 ? 28.045 7.120 -46.837 1.00 93.25 105 VAL A N 1
ATOM 824 C CA . VAL A 1 105 ? 28.259 7.639 -45.474 1.00 93.25 105 VAL A CA 1
ATOM 825 C C . VAL A 1 105 ? 27.318 8.809 -45.187 1.00 93.25 105 VAL A C 1
ATOM 827 O O . VAL A 1 105 ? 26.689 8.839 -44.131 1.00 93.25 105 VAL A O 1
ATOM 830 N N . GLN A 1 106 ? 27.171 9.749 -46.124 1.00 95.62 106 GLN A N 1
ATOM 831 C CA . GLN A 1 106 ? 26.249 10.878 -45.976 1.00 95.62 106 GLN A CA 1
ATOM 832 C C . GLN A 1 106 ? 24.801 10.409 -45.793 1.00 95.62 106 GLN A C 1
ATOM 834 O O . GLN A 1 106 ? 24.123 10.878 -44.879 1.00 95.62 106 GLN A O 1
ATOM 839 N N . GLU A 1 107 ? 24.339 9.455 -46.602 1.00 94.50 107 GLU A N 1
ATOM 840 C CA . GLU A 1 107 ? 22.996 8.885 -46.486 1.00 94.50 107 GLU A CA 1
ATOM 841 C C . GLU A 1 107 ? 22.779 8.217 -45.120 1.00 94.50 107 GLU A C 1
ATOM 843 O O . GLU A 1 107 ? 21.782 8.490 -44.446 1.00 94.50 107 GLU A O 1
ATOM 848 N N . ALA A 1 108 ? 23.734 7.403 -44.662 1.00 94.44 108 ALA A N 1
ATOM 849 C CA . ALA A 1 108 ? 23.650 6.744 -43.360 1.00 94.44 108 ALA A CA 1
ATOM 850 C C . ALA A 1 108 ? 23.641 7.740 -42.190 1.00 94.44 108 ALA A C 1
ATOM 852 O O . ALA A 1 108 ? 22.880 7.562 -41.232 1.00 94.44 108 ALA A O 1
ATOM 853 N N . VAL A 1 109 ? 24.446 8.805 -42.265 1.00 95.00 109 VAL A N 1
ATOM 854 C CA . VAL A 1 109 ? 24.462 9.882 -41.262 1.00 95.00 109 VAL A CA 1
ATOM 855 C C . VAL A 1 109 ? 23.118 10.605 -41.233 1.00 95.00 109 VAL A C 1
ATOM 857 O O . VAL A 1 109 ? 22.554 10.790 -40.156 1.00 95.00 109 VAL A O 1
ATOM 860 N N . VAL A 1 110 ? 22.555 10.954 -42.394 1.00 95.12 110 VAL A N 1
ATOM 861 C CA . VAL A 1 110 ? 21.237 11.604 -42.484 1.00 95.12 110 VAL A CA 1
ATOM 862 C C . VAL A 1 110 ? 20.133 10.692 -41.941 1.00 95.12 110 VAL A C 1
ATOM 864 O O . VAL A 1 110 ? 19.300 11.149 -41.153 1.00 95.12 110 VAL A O 1
ATOM 867 N N . LYS A 1 111 ? 20.144 9.398 -42.291 1.00 93.38 111 LYS A N 1
ATOM 868 C CA . LYS A 1 111 ? 19.196 8.399 -41.767 1.00 93.38 111 LYS A CA 1
ATOM 869 C C . LYS A 1 111 ? 19.283 8.302 -40.243 1.00 93.38 111 LYS A C 1
ATOM 871 O O . LYS A 1 111 ? 18.256 8.343 -39.565 1.00 93.38 111 LYS A O 1
ATOM 876 N N . THR A 1 112 ? 20.500 8.225 -39.706 1.00 93.38 112 THR A N 1
ATOM 877 C CA . THR A 1 112 ? 20.742 8.155 -38.258 1.00 93.38 112 THR A CA 1
ATOM 878 C C . THR A 1 112 ? 20.264 9.424 -37.560 1.00 93.38 112 THR A C 1
ATOM 880 O O . THR A 1 112 ? 19.535 9.332 -36.577 1.00 93.38 112 THR A O 1
ATOM 883 N N . GLN A 1 113 ? 20.586 10.604 -38.097 1.00 95.75 113 GLN A N 1
ATOM 884 C CA . GLN A 1 113 ? 20.135 11.879 -37.539 1.00 95.75 113 GLN A CA 1
ATOM 885 C C . GLN A 1 113 ? 18.606 11.980 -37.517 1.00 95.75 113 GLN A C 1
ATOM 887 O O . GLN A 1 113 ? 18.030 12.374 -36.505 1.00 95.75 113 GLN A O 1
ATOM 892 N N . GLY A 1 114 ? 17.934 11.592 -38.605 1.00 94.38 114 GLY A N 1
ATOM 893 C CA . GLY A 1 114 ? 16.472 11.562 -38.659 1.00 94.38 114 GLY A CA 1
ATOM 894 C C . GLY A 1 114 ? 15.872 10.617 -37.618 1.00 94.38 114 GLY A C 1
ATOM 895 O O . GLY A 1 114 ? 14.905 10.969 -36.944 1.00 94.38 114 GLY A O 1
ATOM 896 N N . GLY A 1 115 ? 16.478 9.441 -37.442 1.00 94.31 115 GLY A N 1
ATOM 897 C CA . GLY A 1 115 ? 16.059 8.472 -36.437 1.00 94.31 115 GLY A CA 1
ATOM 898 C C . GLY A 1 115 ? 16.277 8.945 -34.996 1.00 94.31 115 GLY A C 1
ATOM 899 O O . GLY A 1 115 ? 15.389 8.764 -34.167 1.00 94.31 115 GLY A O 1
ATOM 900 N N . VAL A 1 116 ? 17.406 9.597 -34.707 1.00 95.88 116 VAL A N 1
ATOM 901 C CA . VAL A 1 116 ? 17.679 10.212 -33.397 1.00 95.88 116 VAL A CA 1
ATOM 902 C C . VAL A 1 116 ? 16.678 11.329 -33.106 1.00 95.88 116 VAL A C 1
ATOM 904 O O . VAL A 1 116 ? 16.081 11.327 -32.037 1.00 95.88 116 VAL A O 1
ATOM 907 N N . ASN A 1 117 ? 16.411 12.217 -34.067 1.00 96.88 117 ASN A N 1
ATOM 908 C CA . ASN A 1 117 ? 15.429 13.294 -33.898 1.00 96.88 117 ASN A CA 1
ATOM 909 C C . ASN A 1 117 ? 14.011 12.751 -33.645 1.00 96.88 117 ASN A C 1
ATOM 911 O O . ASN A 1 117 ? 13.260 13.294 -32.836 1.00 96.88 117 ASN A O 1
ATOM 915 N N . ALA A 1 118 ? 13.625 11.675 -34.340 1.00 96.00 118 ALA A N 1
ATOM 916 C CA . ALA A 1 118 ? 12.335 11.025 -34.128 1.00 96.00 118 ALA A CA 1
ATOM 917 C C . ALA A 1 118 ? 12.243 10.385 -32.735 1.00 96.00 118 ALA A C 1
ATOM 919 O O . ALA A 1 118 ? 11.206 10.481 -32.078 1.00 96.00 118 ALA A O 1
ATOM 920 N N . GLU A 1 119 ? 13.326 9.757 -32.279 1.00 96.56 119 GLU A N 1
ATOM 921 C CA . GLU A 1 119 ? 13.400 9.158 -30.950 1.00 96.56 119 GLU A CA 1
ATOM 922 C C . GLU A 1 119 ? 13.390 10.217 -29.840 1.00 96.56 119 GLU A C 1
ATOM 924 O O . GLU A 1 119 ? 12.669 10.055 -28.860 1.00 96.56 119 GLU A O 1
ATOM 929 N N . GLU A 1 120 ? 14.093 11.335 -30.020 1.00 98.12 120 GLU A N 1
ATOM 930 C CA . GLU A 1 120 ? 14.055 12.491 -29.118 1.00 98.12 120 GLU A CA 1
ATOM 931 C C . GLU A 1 120 ? 12.634 13.059 -28.993 1.00 98.12 120 GLU A C 1
ATOM 933 O O . GLU A 1 120 ? 12.141 13.280 -27.884 1.00 98.12 120 GLU A O 1
ATOM 938 N N . ALA A 1 121 ? 11.932 13.234 -30.118 1.00 98.19 121 ALA A N 1
ATOM 939 C CA . ALA A 1 121 ? 10.549 13.704 -30.119 1.00 98.19 121 ALA A CA 1
ATOM 940 C C . ALA A 1 121 ? 9.605 12.713 -29.415 1.00 98.19 121 ALA A C 1
ATOM 942 O O . ALA A 1 121 ? 8.753 13.120 -28.618 1.00 98.19 121 ALA A O 1
ATOM 943 N N . ARG A 1 122 ? 9.770 11.408 -29.674 1.00 98.25 122 ARG A N 1
ATOM 944 C CA . ARG A 1 122 ? 8.997 10.343 -29.020 1.00 98.25 122 ARG A CA 1
ATOM 945 C C . ARG A 1 122 ? 9.237 10.333 -27.510 1.00 98.25 122 ARG A C 1
ATOM 947 O O . ARG A 1 122 ? 8.269 10.271 -26.753 1.00 98.25 122 ARG A O 1
ATOM 954 N N . ALA A 1 123 ? 10.498 10.398 -27.082 1.00 98.50 123 ALA A N 1
ATOM 955 C CA . ALA A 1 123 ? 10.888 10.412 -25.676 1.00 98.50 123 ALA A CA 1
ATOM 956 C C . ALA A 1 123 ? 10.333 11.650 -24.962 1.00 98.50 123 ALA A C 1
ATOM 958 O O . ALA A 1 123 ? 9.621 11.502 -23.974 1.00 98.50 123 ALA A O 1
ATOM 959 N N . THR A 1 124 ? 10.528 12.842 -25.530 1.00 98.62 124 THR A N 1
ATOM 960 C CA . THR A 1 124 ? 10.005 14.105 -24.980 1.00 98.62 124 THR A CA 1
ATOM 961 C C . THR A 1 124 ? 8.483 14.067 -24.817 1.00 98.62 124 THR A C 1
ATOM 963 O O . THR A 1 124 ? 7.945 14.480 -23.788 1.00 98.62 124 THR A O 1
ATOM 966 N N . SER A 1 125 ? 7.762 13.544 -25.816 1.00 98.50 125 SER A N 1
ATOM 967 C CA . SER A 1 125 ? 6.304 13.406 -25.738 1.00 98.50 125 SER A CA 1
ATOM 968 C C . SER A 1 125 ? 5.879 12.434 -24.633 1.00 98.50 125 SER A C 1
ATOM 970 O O . SER A 1 125 ? 4.943 12.732 -23.889 1.00 98.50 125 SER A O 1
ATOM 972 N N . ALA A 1 126 ? 6.553 11.286 -24.519 1.00 98.56 126 ALA A N 1
ATOM 973 C CA . ALA A 1 126 ? 6.257 10.287 -23.496 1.00 98.56 126 ALA A CA 1
ATOM 974 C C . ALA A 1 126 ? 6.561 10.808 -22.082 1.00 98.56 126 ALA A C 1
ATOM 976 O O . ALA A 1 126 ? 5.760 10.617 -21.170 1.00 98.56 126 ALA A O 1
ATOM 977 N N . GLU A 1 127 ? 7.677 11.513 -21.899 1.00 98.75 127 GLU A N 1
ATOM 978 C CA . GLU A 1 127 ? 8.043 12.135 -20.624 1.00 98.75 127 GLU A CA 1
ATOM 979 C C . GLU A 1 127 ? 7.024 13.199 -20.206 1.00 98.75 127 GLU A C 1
ATOM 981 O O . GLU A 1 127 ? 6.557 13.187 -19.068 1.00 98.75 127 GLU A O 1
ATOM 986 N N . ALA A 1 128 ? 6.589 14.059 -21.133 1.00 98.62 128 ALA A N 1
ATOM 987 C CA . ALA A 1 128 ? 5.557 15.057 -20.858 1.00 98.62 128 ALA A CA 1
ATOM 988 C C . ALA A 1 128 ? 4.204 14.425 -20.476 1.00 98.62 128 ALA A C 1
ATOM 990 O O . ALA A 1 128 ? 3.477 14.957 -19.631 1.00 98.62 128 ALA A O 1
ATOM 991 N N . GLU A 1 129 ? 3.844 13.298 -21.094 1.00 98.69 129 GLU A N 1
ATOM 992 C CA . GLU A 1 129 ? 2.654 12.529 -20.726 1.00 98.69 129 GLU A CA 1
ATOM 993 C C . GLU A 1 129 ? 2.781 11.921 -19.327 1.00 98.69 129 GLU A C 1
ATOM 995 O O . GLU A 1 129 ? 1.885 12.102 -18.500 1.00 98.69 129 GLU A O 1
ATOM 1000 N N . LEU A 1 130 ? 3.915 11.285 -19.030 1.00 98.75 130 LEU A N 1
ATOM 1001 C CA . LEU A 1 130 ? 4.205 10.727 -17.711 1.00 98.75 130 LEU A CA 1
ATOM 1002 C C . LEU A 1 130 ? 4.166 11.794 -16.615 1.00 98.75 130 LEU A C 1
ATOM 1004 O O . LEU A 1 130 ? 3.546 11.568 -15.578 1.00 98.75 130 LEU A O 1
ATOM 1008 N N . THR A 1 131 ? 4.752 12.971 -16.848 1.00 98.75 131 THR A N 1
ATOM 1009 C CA . THR A 1 131 ? 4.694 14.091 -15.898 1.00 98.75 131 THR A CA 1
ATOM 1010 C C . THR A 1 131 ? 3.255 14.531 -15.627 1.00 98.75 131 THR A C 1
ATOM 1012 O O . THR A 1 131 ? 2.881 14.723 -14.472 1.00 98.75 131 THR A O 1
ATOM 1015 N N . ARG A 1 132 ? 2.416 14.653 -16.665 1.00 98.75 132 ARG A N 1
ATOM 1016 C CA . ARG A 1 132 ? 1.003 15.037 -16.500 1.00 98.75 132 ARG A CA 1
ATOM 1017 C C . ARG A 1 132 ? 0.208 13.987 -15.726 1.00 98.75 132 ARG A C 1
ATOM 1019 O O . ARG A 1 132 ? -0.582 14.342 -14.850 1.00 98.75 132 ARG A O 1
ATOM 1026 N N . ASN A 1 133 ? 0.415 12.714 -16.049 1.00 98.75 133 ASN A N 1
ATOM 1027 C CA . ASN A 1 133 ? -0.263 11.608 -15.380 1.00 98.75 133 ASN A CA 1
ATOM 1028 C C . ASN A 1 133 ? 0.145 11.537 -13.904 1.00 98.75 133 ASN A C 1
ATOM 1030 O O . ASN A 1 133 ? -0.719 11.401 -13.043 1.00 98.75 133 ASN A O 1
ATOM 1034 N N . LEU A 1 134 ? 1.437 11.717 -13.608 1.00 98.81 134 LEU A N 1
ATOM 1035 C CA . LEU A 1 134 ? 1.941 11.755 -12.238 1.00 98.81 134 LEU A CA 1
ATOM 1036 C C . LEU A 1 134 ? 1.368 12.936 -11.446 1.00 98.81 134 LEU A C 1
ATOM 1038 O O . LEU A 1 134 ? 0.959 12.749 -10.306 1.00 98.81 134 LEU A O 1
ATOM 1042 N N . GLN A 1 135 ? 1.283 14.127 -12.048 1.00 98.75 135 GLN A N 1
ATOM 1043 C CA . GLN A 1 135 ? 0.675 15.288 -1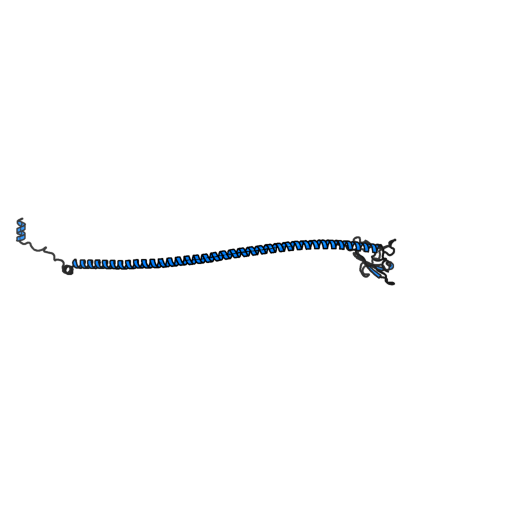1.392 1.00 98.75 135 GLN A CA 1
ATOM 1044 C C . GLN A 1 135 ? -0.809 15.053 -11.087 1.00 98.75 135 GLN A C 1
ATOM 1046 O O . GLN A 1 135 ? -1.259 15.311 -9.977 1.00 98.75 135 GLN A O 1
ATOM 1051 N N . THR A 1 136 ? -1.554 14.504 -12.050 1.00 98.75 136 THR A N 1
ATOM 1052 C CA . THR A 1 136 ? -2.979 14.184 -11.868 1.00 98.75 136 THR A CA 1
ATOM 1053 C C . THR A 1 136 ? -3.181 13.180 -10.734 1.00 98.75 136 THR A C 1
ATOM 1055 O O . THR A 1 136 ? -4.097 13.324 -9.928 1.00 98.75 136 THR A O 1
ATOM 1058 N N . GLU A 1 137 ? -2.320 12.166 -10.655 1.00 98.62 137 GLU A N 1
ATOM 1059 C CA . GLU A 1 137 ? -2.376 11.161 -9.597 1.00 98.62 137 GLU A CA 1
ATOM 1060 C C . GLU A 1 137 ? -1.994 11.738 -8.228 1.00 98.62 137 GLU A C 1
ATOM 1062 O O . GLU A 1 137 ? -2.647 11.420 -7.236 1.00 98.62 137 GLU A O 1
ATOM 1067 N N . ALA A 1 138 ? -1.002 12.631 -8.168 1.00 98.81 138 ALA A N 1
ATOM 1068 C CA . ALA A 1 138 ? -0.632 13.335 -6.942 1.00 98.81 138 ALA A CA 1
ATOM 1069 C C . ALA A 1 138 ? -1.782 14.213 -6.421 1.00 98.81 138 ALA A C 1
ATOM 1071 O O . ALA A 1 138 ? -2.110 14.157 -5.236 1.00 98.81 138 ALA A O 1
ATOM 1072 N N . ASP A 1 139 ? -2.448 14.957 -7.307 1.00 98.75 139 ASP A N 1
ATOM 1073 C CA . ASP A 1 139 ? -3.603 15.787 -6.947 1.00 98.75 139 ASP A CA 1
ATOM 1074 C C . ASP A 1 139 ? -4.780 14.923 -6.461 1.00 98.75 139 ASP A C 1
ATOM 1076 O O . ASP A 1 139 ? -5.437 15.245 -5.467 1.00 98.75 139 ASP A O 1
ATOM 1080 N N . ARG A 1 140 ? -5.027 13.787 -7.130 1.00 98.81 140 ARG A N 1
ATOM 1081 C CA . ARG A 1 140 ? -6.057 12.815 -6.734 1.00 98.81 140 ARG A CA 1
ATOM 1082 C C . ARG A 1 140 ? -5.764 12.210 -5.359 1.00 98.81 140 ARG A C 1
ATOM 1084 O O . ARG A 1 140 ? -6.689 12.065 -4.561 1.00 98.81 140 ARG A O 1
ATOM 1091 N N . ALA A 1 141 ? -4.509 11.850 -5.094 1.00 98.69 141 ALA A N 1
ATOM 1092 C CA . ALA A 1 141 ? -4.081 11.302 -3.812 1.00 98.69 141 ALA A CA 1
ATOM 1093 C C . ALA A 1 141 ? -4.255 12.328 -2.684 1.00 98.69 141 ALA A C 1
ATOM 1095 O O . ALA A 1 141 ? -4.924 12.023 -1.701 1.00 98.69 141 ALA A O 1
ATOM 1096 N N . ALA A 1 142 ? -3.778 13.563 -2.870 1.00 98.75 142 ALA A N 1
ATOM 1097 C CA . ALA A 1 142 ? -3.913 14.632 -1.880 1.00 98.75 142 ALA A CA 1
ATOM 1098 C C . ALA A 1 142 ? -5.384 14.954 -1.550 1.00 98.75 142 ALA A C 1
ATOM 1100 O O . ALA A 1 142 ? -5.740 15.179 -0.392 1.00 98.75 142 ALA A O 1
ATOM 1101 N N . ALA A 1 143 ? -6.266 14.946 -2.557 1.00 98.69 143 ALA A N 1
ATOM 1102 C CA . ALA A 1 143 ? -7.698 15.149 -2.346 1.00 98.69 143 ALA A CA 1
ATOM 1103 C C . ALA A 1 143 ? -8.340 14.010 -1.534 1.00 98.69 143 ALA A C 1
ATOM 1105 O O . ALA A 1 143 ? -9.204 14.257 -0.691 1.00 98.69 143 ALA A O 1
ATOM 1106 N N . GLU A 1 144 ? -7.928 12.765 -1.782 1.00 98.69 144 GLU A N 1
ATOM 1107 C CA . GLU A 1 144 ? -8.442 11.599 -1.063 1.00 98.69 144 GLU A CA 1
ATOM 1108 C C . GLU A 1 144 ? -7.921 11.531 0.377 1.00 98.69 144 GLU A C 1
ATOM 1110 O O . GLU A 1 144 ? -8.694 11.201 1.276 1.00 98.69 144 GLU A O 1
ATOM 1115 N N . GLU A 1 145 ? -6.659 11.897 0.610 1.00 98.75 145 GLU A N 1
ATOM 1116 C CA . GLU A 1 145 ? -6.074 12.032 1.950 1.00 98.75 145 GLU A CA 1
ATOM 1117 C C . GLU A 1 145 ? -6.849 13.061 2.778 1.00 98.75 145 GLU A C 1
ATOM 1119 O O . GLU A 1 145 ? -7.377 12.721 3.836 1.00 98.75 145 GLU A O 1
ATOM 1124 N N . LEU A 1 146 ? -7.068 14.267 2.240 1.00 98.75 146 LEU A N 1
ATOM 1125 C CA . LEU A 1 146 ? -7.864 15.301 2.910 1.00 98.75 146 LEU A CA 1
ATOM 1126 C C . LEU A 1 146 ? -9.300 14.834 3.214 1.00 98.75 146 LEU A C 1
ATOM 1128 O O . LEU A 1 146 ? -9.868 15.141 4.265 1.00 98.75 146 LEU A O 1
ATOM 1132 N N . ARG A 1 147 ? -9.911 14.082 2.289 1.00 98.69 147 ARG A N 1
ATOM 1133 C CA . ARG A 1 147 ? -11.256 13.521 2.474 1.00 98.69 147 ARG A CA 1
ATOM 1134 C C . ARG A 1 147 ? -11.284 12.470 3.586 1.00 98.69 147 ARG A C 1
ATOM 1136 O O . ARG A 1 147 ? -12.278 12.382 4.308 1.00 98.69 147 ARG A O 1
ATOM 1143 N N . LEU A 1 148 ? -10.250 11.634 3.688 1.00 98.75 148 LEU A N 1
ATOM 1144 C CA . LEU A 1 148 ? -10.135 10.617 4.732 1.00 98.75 148 LEU A CA 1
ATOM 1145 C C . LEU A 1 148 ? -9.886 11.249 6.100 1.00 98.75 148 LEU A C 1
ATOM 1147 O O . LEU A 1 148 ? -10.592 10.879 7.036 1.00 98.75 148 LEU A O 1
ATOM 1151 N N . ASP A 1 149 ? -9.000 12.239 6.188 1.00 98.75 149 ASP A N 1
ATOM 1152 C CA . ASP A 1 149 ? -8.750 12.993 7.421 1.00 98.75 149 ASP A CA 1
ATOM 1153 C C . ASP A 1 149 ? -10.044 13.617 7.952 1.00 98.75 149 ASP A C 1
ATOM 1155 O O . ASP A 1 149 ? -10.445 13.359 9.085 1.00 98.75 149 ASP A O 1
ATOM 1159 N N . GLY A 1 150 ? -10.803 14.307 7.092 1.00 98.69 150 GLY A N 1
ATOM 1160 C CA . GLY A 1 150 ? -12.090 14.885 7.491 1.00 98.69 150 GLY A CA 1
ATOM 1161 C C . GLY A 1 150 ? -13.131 13.848 7.941 1.00 98.69 150 GLY A C 1
ATOM 1162 O O . GLY A 1 150 ? -13.957 14.127 8.810 1.00 98.69 150 GLY A O 1
ATOM 1163 N N . ARG A 1 151 ? -13.106 12.628 7.384 1.00 98.75 151 ARG A N 1
ATOM 1164 C CA . ARG A 1 151 ? -13.979 11.531 7.841 1.00 98.75 151 ARG A CA 1
ATOM 1165 C C . ARG A 1 151 ? -13.550 10.977 9.192 1.00 98.75 151 ARG A C 1
ATOM 1167 O O . ARG A 1 151 ? -14.424 10.615 9.975 1.00 98.75 151 ARG A O 1
ATOM 1174 N N . ILE A 1 152 ? -12.247 10.879 9.434 1.00 98.75 152 ILE A N 1
ATOM 1175 C CA . ILE A 1 152 ? -11.695 10.420 10.708 1.00 98.75 152 ILE A CA 1
ATOM 1176 C C . ILE A 1 152 ? -12.026 11.439 11.798 1.00 98.75 152 ILE A C 1
ATOM 1178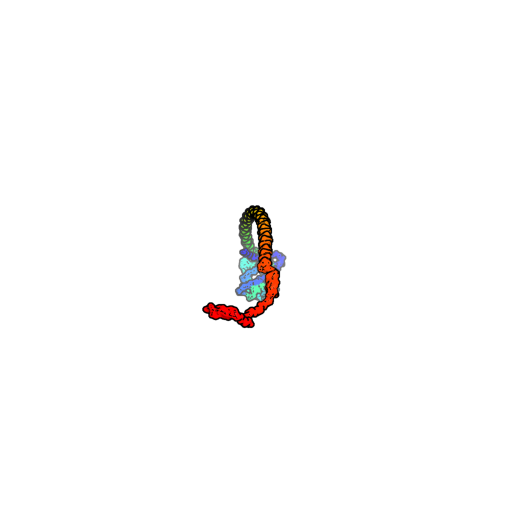 O O . ILE A 1 152 ? -12.561 11.044 12.828 1.00 98.75 152 ILE A O 1
ATOM 1182 N N . ASP A 1 153 ? -11.837 12.734 11.545 1.00 98.69 153 ASP A N 1
ATOM 1183 C CA . ASP A 1 153 ? -12.198 13.803 12.485 1.00 98.69 153 ASP A CA 1
ATOM 1184 C C . ASP A 1 153 ? -13.686 13.779 12.851 1.00 98.69 153 ASP A C 1
ATOM 1186 O O . ASP A 1 153 ? -14.049 13.836 14.029 1.00 98.69 153 ASP A O 1
ATOM 1190 N N . ALA A 1 154 ? -14.563 13.627 11.854 1.00 98.69 154 ALA A N 1
ATOM 1191 C CA . ALA A 1 154 ? -16.000 13.519 12.088 1.00 98.69 154 ALA A CA 1
ATOM 1192 C C . ALA A 1 154 ? -16.377 12.258 12.887 1.00 98.69 154 ALA A C 1
ATOM 1194 O O . ALA A 1 154 ? -17.270 12.301 13.734 1.00 98.69 154 ALA A O 1
ATOM 1195 N N . GLU A 1 155 ? -15.709 11.133 12.624 1.00 98.69 155 GLU A N 1
ATOM 1196 C CA . GLU A 1 155 ? -15.923 9.884 13.355 1.00 98.69 155 GLU A CA 1
ATOM 1197 C C . GLU A 1 155 ? -15.443 9.988 14.805 1.00 98.69 155 GLU A C 1
ATOM 1199 O O . GLU A 1 155 ? -16.169 9.577 15.706 1.00 98.69 155 GLU A O 1
ATOM 1204 N N . MET A 1 156 ? -14.269 10.583 15.039 1.00 98.81 156 MET A N 1
ATOM 1205 C CA . MET A 1 156 ? -13.747 10.830 16.384 1.00 98.81 156 MET A CA 1
ATOM 1206 C C . MET A 1 156 ? -14.708 11.697 17.196 1.00 98.81 156 MET A C 1
ATOM 1208 O O . MET A 1 156 ? -15.036 11.335 18.323 1.00 98.81 156 MET A O 1
ATOM 1212 N N . ALA A 1 157 ? -15.214 12.789 16.614 1.00 98.69 157 ALA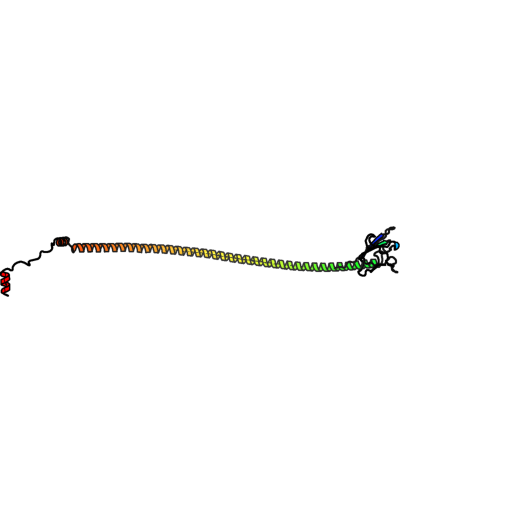 A N 1
ATOM 1213 C CA . ALA A 1 157 ? -16.179 13.659 17.283 1.00 98.69 157 ALA A CA 1
ATOM 1214 C C . ALA A 1 157 ? -17.483 12.918 17.625 1.00 98.69 157 ALA A C 1
ATOM 1216 O O . ALA A 1 157 ? -17.972 13.004 18.750 1.00 98.69 157 ALA A O 1
ATOM 1217 N N . ARG A 1 158 ? -18.021 12.133 16.679 1.00 98.81 158 ARG A N 1
ATOM 1218 C CA . ARG A 1 158 ? -19.232 11.330 16.910 1.00 98.81 158 ARG A CA 1
ATOM 1219 C C . ARG A 1 158 ? -19.022 10.276 18.000 1.00 98.81 158 ARG A C 1
ATOM 1221 O O . ARG A 1 158 ? -19.928 10.042 18.796 1.00 98.81 158 ARG A O 1
ATOM 1228 N N . ALA A 1 159 ? -17.866 9.613 18.008 1.00 98.69 159 ALA A N 1
ATOM 1229 C CA . ALA A 1 159 ? -17.532 8.603 19.005 1.00 98.69 159 ALA A CA 1
ATOM 1230 C C . ALA A 1 159 ? -17.416 9.224 20.403 1.00 98.69 159 ALA A C 1
ATOM 1232 O O . ALA A 1 159 ? -18.044 8.721 21.328 1.00 98.69 159 ALA A O 1
ATOM 1233 N N . GLN A 1 160 ? -16.716 10.355 20.531 1.00 98.81 160 GLN A N 1
ATOM 1234 C CA . GLN A 1 160 ? -16.592 11.095 21.791 1.00 98.81 160 GLN A CA 1
ATOM 1235 C C . GLN A 1 160 ? -17.960 11.509 22.346 1.00 98.81 160 GLN A C 1
ATOM 1237 O O . GLN A 1 160 ? -18.258 11.230 23.503 1.00 98.81 160 GLN A O 1
ATOM 1242 N N . GLU A 1 161 ? -18.831 12.091 21.514 1.00 98.75 161 GLU A N 1
ATOM 1243 C CA . GLU A 1 161 ? -20.184 12.478 21.936 1.00 98.75 161 GLU A CA 1
ATOM 1244 C C . GLU A 1 161 ? -21.006 11.262 22.401 1.00 98.75 161 GLU A C 1
ATOM 1246 O O . GLU A 1 161 ? -21.679 11.304 23.434 1.00 98.75 161 GLU A O 1
ATOM 1251 N N . ALA A 1 162 ? -20.937 10.147 21.668 1.00 98.69 162 ALA A N 1
ATOM 1252 C CA . ALA A 1 162 ? -21.642 8.924 22.040 1.00 98.69 162 ALA A CA 1
ATOM 1253 C C . ALA A 1 162 ? -21.117 8.322 23.355 1.00 98.69 162 ALA A C 1
ATOM 1255 O O . ALA A 1 162 ? -21.914 7.870 24.180 1.00 98.69 162 ALA A O 1
ATOM 1256 N N . GLU A 1 163 ? -19.799 8.320 23.559 1.00 98.81 163 GLU A N 1
ATOM 1257 C CA . GLU A 1 163 ? -19.150 7.840 24.782 1.00 98.81 163 GLU A CA 1
ATOM 1258 C C . GLU A 1 163 ? -19.523 8.700 25.995 1.00 98.81 163 GLU A C 1
ATOM 1260 O O . GLU A 1 163 ? -19.890 8.151 27.036 1.00 98.81 163 GLU A O 1
ATOM 1265 N N . GLU A 1 164 ? -19.535 10.029 25.855 1.00 98.75 164 GLU A N 1
ATOM 1266 C CA . GLU A 1 164 ? -19.981 10.949 26.909 1.00 98.75 164 GLU A CA 1
ATOM 1267 C C . GLU A 1 164 ? -21.447 10.704 27.294 1.00 98.75 164 GLU A C 1
ATOM 1269 O O . GLU A 1 164 ? -21.777 10.578 28.478 1.00 98.75 164 GLU A O 1
ATOM 1274 N N . VAL A 1 165 ? -22.335 10.560 26.303 1.00 98.75 165 VAL A N 1
ATOM 1275 C CA . VAL A 1 165 ? -23.755 10.254 26.543 1.00 98.75 165 VAL A CA 1
ATOM 1276 C C . VAL A 1 165 ? -23.924 8.907 27.245 1.00 98.75 165 VAL A C 1
ATOM 1278 O O . VAL A 1 165 ? -24.749 8.787 28.155 1.00 98.75 165 VAL A O 1
ATOM 1281 N N . LEU A 1 166 ? -23.174 7.879 26.838 1.00 98.81 166 LEU A N 1
ATOM 1282 C CA . LEU A 1 166 ? -23.228 6.563 27.475 1.00 98.81 166 LEU A CA 1
ATOM 1283 C C . LEU A 1 166 ? -22.714 6.609 28.915 1.00 98.81 166 LEU A C 1
ATOM 1285 O O . LEU A 1 166 ? -23.356 6.017 29.783 1.00 98.81 166 LEU A O 1
ATOM 1289 N N . SER A 1 167 ? -21.631 7.344 29.180 1.00 98.75 167 SER A N 1
ATOM 1290 C CA . SER A 1 167 ? -21.101 7.537 30.534 1.00 98.75 167 SER A CA 1
ATOM 1291 C C . SER A 1 167 ? -22.139 8.193 31.443 1.00 98.75 167 SER A C 1
ATOM 1293 O O . SER A 1 167 ? -22.460 7.654 32.497 1.00 98.75 167 SER A O 1
ATOM 1295 N N . LEU A 1 168 ? -22.759 9.292 30.997 1.00 98.75 168 LEU A N 1
ATOM 1296 C CA . LEU A 1 168 ? -23.798 9.985 31.769 1.00 98.75 168 LEU A CA 1
ATOM 1297 C C . LEU A 1 168 ? -25.017 9.097 32.048 1.00 98.75 168 LEU A C 1
ATOM 1299 O O . LEU A 1 168 ? -25.591 9.132 33.137 1.00 98.75 168 LEU A O 1
ATOM 1303 N N . ARG A 1 169 ? -25.434 8.293 31.062 1.00 98.81 169 ARG A N 1
ATOM 1304 C CA . ARG A 1 169 ? -26.545 7.347 31.237 1.00 98.81 169 ARG A CA 1
ATOM 1305 C C . ARG A 1 169 ? -26.194 6.241 32.223 1.00 98.81 169 ARG A C 1
ATOM 1307 O O . ARG A 1 169 ? -27.074 5.834 32.974 1.00 98.81 169 ARG A O 1
ATOM 1314 N N . LEU A 1 170 ? -24.951 5.767 32.215 1.00 98.81 170 LEU A N 1
ATOM 1315 C CA . LEU A 1 170 ? -24.478 4.761 33.158 1.00 98.81 170 LEU A CA 1
ATOM 1316 C C . LEU A 1 170 ? -24.434 5.322 34.583 1.00 98.81 170 LEU A C 1
ATOM 1318 O O . LEU A 1 170 ? -24.960 4.683 35.487 1.00 98.81 170 LEU A O 1
ATOM 1322 N N . ASP A 1 171 ? -23.913 6.533 34.777 1.00 98.75 171 ASP A N 1
ATOM 1323 C CA . ASP A 1 171 ? -23.876 7.183 36.095 1.00 98.75 171 ASP A CA 1
ATOM 1324 C C . ASP A 1 171 ? -25.291 7.402 36.664 1.00 98.75 171 ASP A C 1
ATOM 1326 O O . ASP A 1 171 ? -25.561 7.146 37.844 1.00 98.75 171 ASP A O 1
ATOM 1330 N N . ALA A 1 172 ? -26.231 7.820 35.810 1.00 98.69 172 ALA A N 1
ATOM 1331 C CA . ALA A 1 172 ? -27.636 7.964 36.187 1.00 98.69 172 ALA A CA 1
ATOM 1332 C C . ALA A 1 172 ? -28.293 6.616 36.532 1.00 98.69 172 ALA A C 1
ATOM 1334 O O . ALA A 1 172 ? -29.079 6.533 37.476 1.00 98.69 172 ALA A O 1
ATOM 1335 N N . GLU A 1 173 ? -27.973 5.560 35.781 1.00 98.75 173 GLU A N 1
ATOM 1336 C CA . GLU A 1 173 ? -28.456 4.201 36.030 1.00 98.75 173 GLU A CA 1
ATOM 1337 C C . GLU A 1 173 ? -27.952 3.659 37.369 1.00 98.75 173 GLU A C 1
ATOM 1339 O O . GLU A 1 173 ? -28.753 3.140 38.145 1.00 98.75 173 GLU A O 1
ATOM 1344 N N . VAL A 1 174 ? -26.658 3.834 37.658 1.00 98.81 174 VAL A N 1
ATOM 1345 C CA . VAL A 1 174 ? -26.037 3.449 38.934 1.00 98.81 174 VAL A CA 1
ATOM 1346 C C . VAL A 1 174 ? -26.737 4.158 40.089 1.00 98.81 174 VAL A C 1
ATOM 1348 O O . VAL A 1 174 ? -27.226 3.499 41.000 1.00 98.81 174 VAL A O 1
ATOM 1351 N N . THR A 1 175 ? -26.910 5.479 39.996 1.00 98.75 175 THR A N 1
ATOM 1352 C CA . THR A 1 175 ? -27.601 6.264 41.035 1.00 98.75 175 THR A CA 1
ATOM 1353 C C . THR A 1 175 ? -29.040 5.781 41.259 1.00 98.75 175 THR A C 1
ATOM 1355 O O . THR A 1 175 ? -29.506 5.659 42.397 1.00 98.75 175 THR A O 1
ATOM 1358 N N . ARG A 1 176 ? -29.772 5.492 40.171 1.00 98.81 176 ARG A N 1
ATOM 1359 C CA . ARG A 1 176 ? -31.149 4.987 40.253 1.00 98.81 176 ARG A CA 1
ATOM 1360 C C . ARG A 1 176 ? -31.193 3.602 40.901 1.00 98.81 176 ARG A C 1
ATOM 1362 O O . ARG A 1 176 ? -32.093 3.345 41.698 1.00 98.81 176 ARG A O 1
ATOM 1369 N N . ALA A 1 177 ? -30.261 2.720 40.541 1.00 98.75 177 ALA A N 1
ATOM 1370 C CA . ALA A 1 177 ? -30.163 1.374 41.092 1.00 98.75 177 ALA A CA 1
ATOM 1371 C C . ALA A 1 177 ? -29.850 1.410 42.593 1.00 98.75 177 ALA A C 1
ATOM 1373 O O . ALA A 1 177 ? -30.607 0.829 43.362 1.00 98.75 177 ALA A O 1
ATOM 1374 N N . GLU A 1 178 ? -28.838 2.173 43.015 1.00 98.75 178 GLU A N 1
ATOM 1375 C CA . GLU A 1 178 ? -28.472 2.335 44.430 1.00 98.75 178 GLU A CA 1
ATOM 1376 C C . GLU A 1 178 ? -29.648 2.856 45.270 1.00 98.75 178 GLU A C 1
ATOM 1378 O O . GLU A 1 178 ? -29.920 2.348 46.357 1.00 98.75 178 GLU A O 1
ATOM 1383 N N . THR A 1 179 ? -30.399 3.829 44.741 1.00 98.75 179 THR A N 1
ATOM 1384 C CA . THR A 1 179 ? -31.588 4.370 45.421 1.00 98.75 179 THR A CA 1
ATOM 1385 C C . THR A 1 179 ? -32.668 3.298 45.589 1.00 98.75 179 THR A C 1
ATOM 1387 O O . THR A 1 179 ? -33.184 3.111 46.689 1.00 98.75 179 THR A O 1
ATOM 1390 N N . ALA A 1 180 ? -32.995 2.563 44.522 1.00 98.75 180 ALA A N 1
ATOM 1391 C CA . ALA A 1 180 ? -34.013 1.513 44.570 1.00 98.75 180 ALA A CA 1
ATOM 1392 C C . ALA A 1 180 ? -33.593 0.324 45.456 1.00 98.75 180 ALA A C 1
ATOM 1394 O O . ALA A 1 180 ? -34.427 -0.278 46.134 1.00 98.75 180 ALA A O 1
ATOM 1395 N N . GLU A 1 181 ? -32.308 -0.029 45.460 1.00 98.81 181 GLU A N 1
ATOM 1396 C CA . GLU A 1 181 ? -31.751 -1.062 46.336 1.00 98.81 181 GLU A CA 1
ATOM 1397 C C . GLU A 1 181 ? -31.858 -0.658 47.809 1.00 98.81 181 GLU A C 1
ATOM 1399 O O . GLU A 1 181 ? -32.289 -1.475 48.626 1.00 98.81 181 GLU A O 1
ATOM 1404 N N . GLN A 1 182 ? -31.562 0.603 48.139 1.00 98.69 182 GLN A N 1
ATOM 1405 C CA . GLN A 1 182 ? -31.723 1.130 49.495 1.00 98.69 182 GLN A CA 1
ATOM 1406 C C . GLN A 1 182 ? -33.194 1.139 49.936 1.00 98.69 182 GLN A C 1
ATOM 1408 O O . GLN A 1 182 ? -33.505 0.655 51.023 1.00 98.69 182 GLN A O 1
ATOM 1413 N N . GLU A 1 183 ? -34.114 1.613 49.086 1.00 98.75 183 GLU A N 1
ATOM 1414 C CA . GLU A 1 183 ? -35.556 1.603 49.379 1.00 98.75 183 GLU A CA 1
ATOM 1415 C C . GLU A 1 183 ? -36.078 0.182 49.645 1.00 98.75 183 GLU A C 1
ATOM 1417 O O . GLU A 1 183 ? -36.830 -0.048 50.597 1.00 98.75 183 GLU A O 1
ATOM 1422 N N . ASN A 1 184 ? -35.650 -0.792 48.835 1.00 98.75 184 ASN A N 1
ATOM 1423 C CA . ASN A 1 184 ? -36.015 -2.193 49.028 1.00 98.75 184 ASN A CA 1
ATOM 1424 C C . ASN A 1 184 ? -35.423 -2.767 50.321 1.00 98.75 184 ASN A C 1
ATOM 1426 O O . ASN A 1 184 ? -36.122 -3.482 51.042 1.00 98.75 184 ASN A O 1
ATOM 1430 N N . ALA A 1 185 ? -34.161 -2.459 50.637 1.00 98.81 185 ALA A N 1
ATOM 1431 C CA . ALA A 1 185 ? -33.523 -2.895 51.877 1.00 98.81 185 ALA A CA 1
ATOM 1432 C C . ALA A 1 185 ? -34.258 -2.351 53.115 1.00 98.81 185 ALA A C 1
ATOM 1434 O O . ALA A 1 185 ? -34.541 -3.111 54.046 1.00 98.81 185 ALA A O 1
ATOM 1435 N N . ASP A 1 186 ? -34.641 -1.073 53.091 1.00 98.69 186 ASP A N 1
ATOM 1436 C CA . ASP A 1 186 ? -35.399 -0.431 54.168 1.00 98.69 186 ASP A CA 1
ATOM 1437 C C . ASP A 1 186 ? -36.799 -1.047 54.317 1.00 98.69 186 ASP A C 1
ATOM 1439 O O . ASP A 1 186 ? -37.224 -1.373 55.429 1.00 98.69 186 ASP A O 1
ATOM 1443 N N . ALA A 1 187 ? -37.505 -1.283 53.205 1.00 98.75 187 ALA A N 1
ATOM 1444 C CA . ALA A 1 187 ? -38.817 -1.929 53.215 1.00 98.75 187 ALA A CA 1
ATOM 1445 C C . ALA A 1 187 ? -38.758 -3.355 53.789 1.00 98.75 187 ALA A C 1
ATOM 1447 O O . ALA A 1 187 ? -39.607 -3.732 54.603 1.00 98.75 187 ALA A O 1
ATOM 1448 N N . ILE A 1 188 ? -37.734 -4.132 53.418 1.00 98.81 188 ILE A N 1
ATOM 1449 C CA . ILE A 1 188 ? -37.496 -5.476 53.960 1.00 98.81 188 ILE A CA 1
ATOM 1450 C C . ILE A 1 188 ? -37.212 -5.407 55.465 1.00 98.81 188 ILE A C 1
ATOM 1452 O O . ILE A 1 188 ? -37.770 -6.202 56.221 1.00 98.81 188 ILE A O 1
ATOM 1456 N N . ALA A 1 189 ? -36.394 -4.456 55.926 1.00 98.75 189 ALA A N 1
ATOM 1457 C CA . ALA A 1 189 ? -36.088 -4.291 57.349 1.00 98.75 189 ALA A CA 1
ATOM 1458 C C . ALA A 1 189 ? -37.335 -3.928 58.181 1.00 98.75 189 ALA A C 1
ATOM 1460 O O . ALA A 1 189 ? -37.540 -4.459 59.282 1.00 98.75 189 ALA A O 1
ATOM 1461 N N . VAL A 1 190 ? -38.198 -3.059 57.642 1.00 98.75 190 VAL A N 1
ATOM 1462 C CA . VAL A 1 190 ? -39.488 -2.708 58.253 1.00 98.75 190 VAL A CA 1
ATOM 1463 C C . VAL A 1 190 ? -40.413 -3.924 58.316 1.00 98.75 190 VAL A C 1
ATOM 1465 O O . VAL A 1 190 ? -40.984 -4.200 59.373 1.00 98.75 190 VAL A O 1
ATOM 1468 N N . GLU A 1 191 ? -40.543 -4.680 57.224 1.00 98.62 191 GLU A N 1
ATOM 1469 C CA . GLU A 1 191 ? -41.390 -5.875 57.181 1.00 98.62 191 GLU A CA 1
ATOM 1470 C C . GLU A 1 191 ? -40.885 -6.968 58.130 1.00 98.62 191 GLU A C 1
ATOM 1472 O O . GLU A 1 191 ? -41.681 -7.534 58.875 1.00 98.62 191 GLU A O 1
ATOM 1477 N N . ALA A 1 192 ? -39.573 -7.207 58.188 1.00 98.81 192 ALA A N 1
ATOM 1478 C CA . ALA A 1 192 ? -38.969 -8.152 59.127 1.00 98.81 192 ALA A CA 1
ATOM 1479 C C . ALA A 1 192 ? -39.264 -7.775 60.590 1.00 98.81 192 ALA A C 1
ATOM 1481 O O . ALA A 1 192 ? -39.599 -8.638 61.407 1.00 98.81 192 ALA A O 1
ATOM 1482 N N . SER A 1 193 ? -39.207 -6.479 60.915 1.00 98.62 193 SER A N 1
ATOM 1483 C CA . SER A 1 193 ? -39.554 -5.968 62.248 1.00 98.62 193 SER A CA 1
ATOM 1484 C C . SER A 1 193 ? -41.042 -6.155 62.560 1.00 98.62 193 SER A C 1
ATOM 1486 O O . SER A 1 193 ? -41.398 -6.602 63.654 1.00 98.62 193 SER A O 1
ATOM 1488 N N . ARG A 1 194 ? -41.922 -5.855 61.593 1.00 98.75 194 ARG A N 1
ATOM 1489 C CA . ARG A 1 194 ? -43.375 -6.045 61.716 1.00 98.75 194 ARG A CA 1
ATOM 1490 C C . ARG A 1 194 ? -43.734 -7.520 61.910 1.00 98.75 194 ARG A C 1
ATOM 1492 O O . ARG A 1 194 ? -44.528 -7.830 62.798 1.00 98.75 194 ARG A O 1
ATOM 1499 N N . ALA A 1 195 ? -43.148 -8.407 61.108 1.00 98.62 195 ALA A N 1
ATOM 1500 C CA . ALA A 1 195 ? -43.346 -9.850 61.188 1.00 98.62 195 ALA A CA 1
ATOM 1501 C C . ALA A 1 195 ? -42.894 -10.393 62.550 1.00 98.62 195 ALA A C 1
ATOM 1503 O O . ALA A 1 195 ? -43.695 -11.009 63.246 1.00 98.62 195 ALA A O 1
ATOM 1504 N N . SER A 1 196 ? -41.680 -10.047 62.995 1.00 98.62 196 SER A N 1
ATOM 1505 C CA . SER A 1 196 ? -41.154 -10.461 64.308 1.00 98.62 196 SER A CA 1
ATOM 1506 C C . SER A 1 196 ? -42.060 -10.016 65.465 1.00 98.62 196 SER A C 1
ATOM 1508 O O . SER A 1 196 ? -42.302 -10.769 66.410 1.00 98.62 196 SER A O 1
ATOM 1510 N N . ALA A 1 197 ? -42.601 -8.793 65.401 1.00 98.62 197 ALA A N 1
ATOM 1511 C CA . ALA A 1 197 ? -43.532 -8.292 66.410 1.00 98.62 197 ALA A CA 1
ATOM 1512 C C . ALA A 1 197 ? -44.864 -9.064 66.411 1.00 98.62 197 ALA A C 1
ATOM 1514 O O . ALA A 1 197 ? -45.367 -9.422 67.477 1.00 98.62 197 ALA A O 1
ATOM 1515 N N . ALA A 1 198 ? -45.426 -9.349 65.232 1.00 98.69 198 ALA A N 1
ATOM 1516 C CA . ALA A 1 198 ? -46.656 -10.127 65.099 1.00 98.69 198 ALA A CA 1
ATOM 1517 C C . ALA A 1 198 ? -46.474 -11.583 65.566 1.00 98.69 198 ALA A C 1
ATOM 1519 O O . ALA A 1 198 ? -47.311 -12.101 66.304 1.00 98.69 198 ALA A O 1
ATOM 1520 N N . GLU A 1 199 ? -45.362 -12.221 65.197 1.00 98.69 199 GLU A N 1
ATOM 1521 C CA . GLU A 1 199 ? -44.992 -13.570 65.640 1.00 98.69 199 GLU A CA 1
ATOM 1522 C C . GLU A 1 199 ? -44.848 -13.647 67.162 1.00 98.69 199 GLU A C 1
ATOM 1524 O O . GLU A 1 199 ? -45.331 -14.600 67.782 1.00 98.69 199 GLU A O 1
ATOM 1529 N N . LYS A 1 200 ? -44.265 -12.617 67.792 1.00 98.56 200 LYS A N 1
ATOM 1530 C CA . LYS A 1 200 ? -44.202 -12.528 69.253 1.00 98.56 200 LYS A CA 1
ATOM 1531 C C . LYS A 1 200 ? -45.599 -12.464 69.875 1.00 98.56 200 LYS A C 1
ATOM 1533 O O . LYS A 1 200 ? -45.864 -13.203 70.817 1.00 98.56 200 LYS A O 1
ATOM 1538 N N . VAL A 1 201 ? -46.498 -11.630 69.346 1.00 98.69 201 VAL A N 1
ATOM 1539 C CA . VAL A 1 201 ? -47.886 -11.536 69.842 1.00 98.69 201 VAL A CA 1
ATOM 1540 C C . VAL A 1 201 ? -48.610 -12.877 69.712 1.00 98.69 201 VAL A C 1
ATOM 1542 O O . VAL A 1 201 ? -49.275 -13.302 70.653 1.00 98.69 201 VAL A O 1
ATOM 1545 N N . LEU A 1 202 ? -48.468 -13.565 68.575 1.00 98.56 202 LEU A N 1
ATOM 1546 C CA . LEU A 1 202 ? -49.055 -14.895 68.380 1.00 98.56 202 LEU A CA 1
ATOM 1547 C C . LEU A 1 202 ? -48.488 -15.917 69.373 1.00 98.56 202 LEU A C 1
ATOM 1549 O O . LEU A 1 202 ? -49.252 -16.691 69.945 1.00 98.56 202 LEU A O 1
ATOM 1553 N N . THR A 1 203 ? -47.176 -15.885 69.615 1.00 98.69 203 THR A N 1
ATOM 1554 C CA . THR A 1 203 ? -46.503 -16.766 70.581 1.00 98.69 203 THR A CA 1
ATOM 1555 C C . THR A 1 203 ? -46.971 -16.499 72.013 1.00 98.69 203 THR A C 1
ATOM 1557 O O . THR A 1 203 ? -47.310 -17.440 72.728 1.00 98.69 203 THR A O 1
ATOM 1560 N N . ASP A 1 204 ? -47.050 -15.229 72.424 1.00 98.56 204 ASP A N 1
ATOM 1561 C CA . ASP A 1 204 ? -47.532 -14.829 73.751 1.00 98.56 204 ASP A CA 1
ATOM 1562 C C . ASP A 1 204 ? -49.005 -15.240 73.951 1.00 98.56 204 ASP A C 1
ATOM 1564 O O . ASP A 1 204 ? -49.361 -15.808 74.985 1.00 98.56 204 ASP A O 1
ATOM 1568 N N . ASN A 1 205 ? -49.858 -15.007 72.945 1.00 98.62 205 ASN A N 1
ATOM 1569 C CA . ASN A 1 205 ? -51.267 -15.403 72.976 1.00 98.62 205 ASN A CA 1
ATOM 1570 C C . ASN A 1 205 ? -51.426 -16.924 73.076 1.00 98.62 205 ASN A C 1
ATOM 1572 O O . ASN A 1 205 ? -52.244 -17.397 73.863 1.00 98.62 205 ASN A O 1
ATOM 1576 N N . LEU A 1 206 ? -50.639 -17.692 72.314 1.00 98.62 206 LEU A N 1
ATOM 1577 C CA . LEU A 1 206 ? -50.661 -19.153 72.370 1.00 98.62 206 LEU A CA 1
ATOM 1578 C C . LEU A 1 206 ? -50.199 -19.673 73.738 1.00 98.62 206 LEU A C 1
ATOM 1580 O O . LEU A 1 206 ? -50.805 -20.597 74.275 1.00 98.62 206 LEU A O 1
ATOM 1584 N N . ALA A 1 207 ? -49.169 -19.067 74.332 1.00 98.50 207 ALA A N 1
ATOM 1585 C CA . ALA A 1 207 ? -48.712 -19.423 75.675 1.00 98.50 207 ALA A CA 1
ATOM 1586 C C . ALA A 1 207 ? -49.777 -19.124 76.748 1.00 98.50 207 ALA A C 1
ATOM 1588 O O . ALA A 1 207 ? -49.996 -19.934 77.651 1.00 98.50 207 ALA A O 1
ATOM 1589 N N . ALA A 1 208 ? -50.469 -17.986 76.639 1.00 98.44 208 ALA A N 1
ATOM 1590 C CA . ALA A 1 208 ? -51.570 -17.631 77.532 1.00 98.44 208 ALA A CA 1
ATOM 1591 C C . ALA A 1 208 ? -52.775 -18.575 77.373 1.00 98.44 208 ALA A C 1
ATOM 1593 O O . ALA A 1 208 ? -53.367 -18.992 78.369 1.00 98.44 208 ALA A O 1
ATOM 1594 N N . GLU A 1 209 ? -53.116 -18.935 76.135 1.00 98.31 209 GLU A N 1
ATOM 1595 C CA . GLU A 1 209 ? -54.160 -19.909 75.809 1.00 98.31 209 GLU A CA 1
ATOM 1596 C C . GLU A 1 209 ? -53.848 -21.281 76.404 1.00 98.31 209 GLU A C 1
ATOM 1598 O O . GLU A 1 209 ? -54.699 -21.857 77.076 1.00 98.31 209 GLU A O 1
ATOM 1603 N N . LEU A 1 210 ? -52.617 -21.766 76.216 1.00 98.44 210 LEU A N 1
ATOM 1604 C CA . LEU A 1 210 ? -52.154 -23.028 76.783 1.00 98.44 210 LEU A CA 1
ATOM 1605 C C . LEU A 1 210 ? -52.292 -23.024 78.307 1.00 98.44 210 LEU A C 1
ATOM 1607 O O . LEU A 1 210 ? -52.878 -23.943 78.863 1.00 98.44 210 LEU A O 1
ATOM 1611 N N . SER A 1 211 ? -51.821 -21.965 78.973 1.00 98.25 211 SER A N 1
ATOM 1612 C CA . SER A 1 211 ? -51.951 -21.819 80.428 1.00 98.25 211 SER A CA 1
ATOM 1613 C C . SER A 1 211 ? -53.416 -21.866 80.877 1.00 98.25 211 SER A C 1
ATOM 1615 O O . SER A 1 211 ? -53.769 -22.639 81.771 1.00 98.25 211 SER A O 1
ATOM 1617 N N . ARG A 1 212 ? -54.302 -21.116 80.202 1.00 98.44 212 ARG A N 1
ATOM 1618 C CA . ARG A 1 212 ? -55.743 -21.123 80.493 1.00 98.44 212 ARG A CA 1
ATOM 1619 C C . ARG A 1 212 ? -56.361 -22.508 80.294 1.00 98.44 212 ARG A C 1
ATOM 1621 O O . ARG A 1 212 ? -57.127 -22.938 81.151 1.00 98.44 212 ARG A O 1
ATOM 1628 N N . ALA A 1 213 ? -56.042 -23.183 79.189 1.00 98.25 213 ALA A N 1
ATOM 1629 C CA . ALA A 1 213 ? -56.541 -24.519 78.882 1.00 98.25 213 ALA A CA 1
ATOM 1630 C C . ALA A 1 213 ? -56.080 -25.531 79.937 1.00 98.25 213 ALA A C 1
ATOM 1632 O O . ALA A 1 213 ? -56.924 -26.177 80.547 1.00 98.25 213 ALA A O 1
ATOM 1633 N N . THR A 1 214 ? -54.781 -25.573 80.253 1.00 98.06 214 THR A N 1
ATOM 1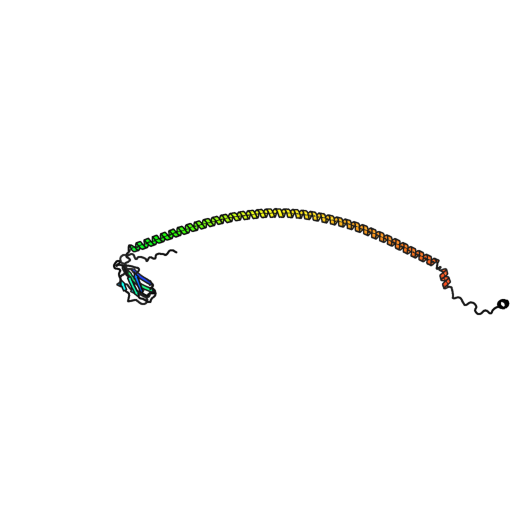634 C CA . THR A 1 214 ? -54.243 -26.480 81.282 1.00 98.06 214 THR A CA 1
ATOM 1635 C C . THR A 1 214 ? -54.825 -26.214 82.669 1.00 98.06 214 THR A C 1
ATOM 1637 O O . THR A 1 214 ? -55.093 -27.151 83.412 1.00 98.06 214 THR A O 1
ATOM 1640 N N . GLY A 1 215 ? -55.072 -24.946 83.022 1.00 98.12 215 GLY A N 1
ATOM 1641 C CA . GLY A 1 215 ? -55.709 -24.594 84.291 1.00 98.12 215 GLY A CA 1
ATOM 1642 C C . GLY A 1 215 ? -57.170 -25.043 84.355 1.00 98.12 215 GLY A C 1
ATOM 1643 O O . GLY A 1 215 ? -57.606 -25.568 85.374 1.00 98.12 215 GLY A O 1
ATOM 1644 N N . ALA A 1 216 ? -57.919 -24.880 83.261 1.00 97.94 216 ALA A N 1
ATOM 1645 C CA . ALA A 1 216 ? -59.292 -25.368 83.169 1.00 97.94 216 ALA A CA 1
ATOM 1646 C C . ALA A 1 216 ? -59.359 -26.904 83.189 1.00 97.94 216 ALA A C 1
ATOM 1648 O O . ALA A 1 216 ? -60.208 -27.464 83.872 1.00 97.94 216 ALA A O 1
ATOM 1649 N N . GLU A 1 217 ? -58.455 -27.585 82.482 1.00 98.12 217 GLU A N 1
ATOM 1650 C CA . GLU A 1 217 ? -58.335 -29.047 82.496 1.00 98.12 217 GLU A CA 1
ATOM 1651 C C . GLU A 1 217 ? -58.017 -29.574 83.899 1.00 98.12 217 GLU A C 1
ATOM 1653 O O . GLU A 1 217 ? -58.652 -30.530 84.342 1.00 98.12 217 GLU A O 1
ATOM 1658 N N . GLN A 1 218 ? -57.096 -28.926 84.622 1.00 97.75 218 GLN A N 1
ATOM 1659 C CA . GLN A 1 218 ? -56.792 -29.276 86.009 1.00 97.75 218 GLN A CA 1
ATOM 1660 C C . GLN A 1 218 ? -58.006 -29.071 86.918 1.00 97.75 218 GLN A C 1
ATOM 1662 O O . GLN A 1 218 ? -58.326 -29.966 87.689 1.00 97.75 218 GLN A O 1
ATOM 1667 N N . GLN A 1 219 ? -58.724 -27.950 86.788 1.00 97.75 219 GLN A N 1
ATOM 1668 C CA . GLN A 1 219 ? -59.941 -27.712 87.571 1.00 97.75 219 GLN A CA 1
ATOM 1669 C C . GLN A 1 219 ? -60.995 -28.794 87.313 1.00 97.75 219 GLN A C 1
ATOM 1671 O O . GLN A 1 219 ? -61.590 -29.302 88.255 1.00 97.75 219 GLN A O 1
ATOM 1676 N N . VAL A 1 220 ? -61.204 -29.184 86.051 1.00 97.62 220 VAL A N 1
ATOM 1677 C CA . VAL A 1 220 ? -62.133 -30.271 85.701 1.00 97.62 220 VAL A CA 1
ATOM 1678 C C . VAL A 1 220 ? -61.675 -31.607 86.294 1.00 97.62 220 VAL A C 1
ATOM 1680 O O . VAL A 1 220 ? -62.513 -32.386 86.747 1.00 97.62 220 VAL A O 1
ATOM 1683 N N . ALA A 1 221 ? -60.370 -31.889 86.299 1.00 97.12 221 ALA A N 1
ATOM 1684 C CA . ALA A 1 221 ? -59.822 -33.092 86.921 1.00 97.12 221 ALA A CA 1
ATOM 1685 C C . ALA A 1 221 ? -60.035 -33.095 88.445 1.00 97.12 221 ALA A C 1
ATOM 1687 O O . ALA A 1 221 ? -60.475 -34.108 88.989 1.00 97.12 221 ALA A O 1
ATOM 1688 N N . ASP A 1 222 ? -59.786 -31.963 89.106 1.00 96.69 222 ASP A N 1
ATOM 1689 C CA . ASP A 1 222 ? -59.990 -31.781 90.546 1.00 96.69 222 ASP A CA 1
ATOM 1690 C C . ASP A 1 222 ? -61.479 -31.911 90.915 1.00 96.69 222 ASP A C 1
ATOM 1692 O O . ASP A 1 222 ? -61.827 -32.634 91.849 1.00 96.69 222 ASP A O 1
ATOM 1696 N N . ASP A 1 223 ? -62.373 -31.279 90.146 1.00 96.38 223 ASP A N 1
ATOM 1697 C CA . ASP A 1 223 ? -63.827 -31.371 90.330 1.00 96.38 223 ASP A CA 1
ATOM 1698 C C . ASP A 1 223 ? -64.323 -32.820 90.166 1.00 96.38 223 ASP A C 1
ATOM 1700 O O . ASP A 1 223 ? -65.159 -33.289 90.942 1.00 96.38 223 ASP A O 1
ATOM 1704 N N . LEU A 1 224 ? -63.800 -33.553 89.174 1.00 94.88 224 LEU A N 1
ATOM 1705 C CA . LEU A 1 224 ? -64.140 -34.961 88.951 1.00 94.88 224 LEU A CA 1
ATOM 1706 C C . LEU A 1 224 ? -63.631 -35.855 90.088 1.00 94.88 224 LEU A C 1
ATOM 1708 O O . LEU A 1 224 ? -64.341 -36.774 90.499 1.00 94.88 224 LEU A O 1
ATOM 1712 N N . GLN A 1 225 ? -62.425 -35.590 90.599 1.00 93.38 225 GLN A N 1
ATOM 1713 C CA . GLN A 1 225 ? -61.888 -36.293 91.761 1.00 93.38 225 GLN A CA 1
ATOM 1714 C C . GLN A 1 225 ? -62.763 -36.049 92.997 1.00 93.38 225 GLN A C 1
ATOM 1716 O O . GLN A 1 225 ? -63.159 -37.009 93.653 1.00 93.38 225 GLN A O 1
ATOM 1721 N N . ALA A 1 226 ? -63.122 -34.793 93.272 1.00 91.00 226 ALA A N 1
ATOM 1722 C CA . ALA A 1 226 ? -63.987 -34.440 94.394 1.00 91.00 226 ALA A CA 1
ATOM 1723 C C . ALA A 1 226 ? -65.371 -35.105 94.288 1.00 91.00 226 ALA A C 1
ATOM 1725 O O . ALA A 1 226 ? -65.882 -35.632 95.273 1.00 91.00 226 ALA A O 1
ATOM 1726 N N . PHE A 1 227 ? -65.963 -35.141 93.090 1.00 91.00 227 PHE A N 1
ATOM 1727 C CA . PHE A 1 227 ? -67.222 -35.854 92.856 1.00 91.00 227 PHE A CA 1
ATOM 1728 C C . PHE A 1 227 ? -67.094 -37.365 93.099 1.00 91.00 227 PHE A C 1
ATOM 1730 O O . PHE A 1 227 ? -67.987 -37.972 93.685 1.00 91.00 227 PHE A O 1
ATOM 1737 N N . ALA A 1 228 ? -65.991 -37.984 92.667 1.00 88.25 228 ALA A N 1
ATOM 1738 C CA . ALA A 1 228 ? -65.750 -39.403 92.910 1.00 88.25 228 ALA A CA 1
ATOM 1739 C C . ALA A 1 228 ? -65.603 -39.720 94.409 1.00 88.25 228 ALA A C 1
ATOM 1741 O O . ALA A 1 228 ? -66.113 -40.745 94.855 1.00 88.25 228 ALA A O 1
ATOM 1742 N N . GLU A 1 229 ? -64.950 -38.841 95.175 1.00 86.19 229 GLU A N 1
ATOM 1743 C CA . GLU A 1 229 ? -64.812 -38.958 96.635 1.00 86.19 229 GLU A CA 1
ATOM 1744 C C . GLU A 1 229 ? -66.152 -38.778 97.380 1.00 86.19 229 GLU A C 1
ATOM 1746 O O . GLU A 1 229 ? -66.351 -39.403 98.419 1.00 86.19 229 GLU A O 1
ATOM 1751 N N . ASP A 1 230 ? -67.077 -37.968 96.849 1.00 85.06 230 ASP A N 1
ATOM 1752 C CA . ASP A 1 230 ? -68.427 -37.771 97.409 1.00 85.06 230 ASP A CA 1
ATOM 1753 C C . ASP A 1 230 ? -69.376 -38.947 97.106 1.00 85.06 230 ASP A C 1
ATOM 1755 O O . ASP A 1 230 ? -70.118 -39.389 97.978 1.00 85.06 230 ASP A O 1
ATOM 1759 N N . VAL A 1 231 ? -69.344 -39.483 95.877 1.00 80.75 231 VAL A N 1
ATOM 1760 C CA . VAL A 1 231 ? -70.217 -40.596 95.444 1.00 80.75 231 VAL A CA 1
ATOM 1761 C C . VAL A 1 231 ? -69.742 -41.958 95.947 1.00 80.75 231 VAL A C 1
ATOM 1763 O O . VAL A 1 231 ? -70.544 -42.882 96.063 1.00 80.75 231 VAL A O 1
ATOM 1766 N N . ILE A 1 232 ? -68.440 -42.115 96.179 1.00 68.69 232 ILE A N 1
ATOM 1767 C CA . ILE A 1 232 ? -67.841 -43.351 96.671 1.00 68.69 232 ILE A CA 1
ATOM 1768 C C . ILE A 1 232 ? -67.128 -43.016 97.975 1.00 68.69 232 ILE A C 1
ATOM 1770 O O . ILE A 1 232 ? -65.918 -42.769 98.001 1.00 68.69 232 ILE A O 1
ATOM 1774 N N . THR A 1 233 ? -67.877 -43.005 99.075 1.00 70.69 233 THR A N 1
ATOM 1775 C CA . THR A 1 233 ? -67.258 -42.797 100.384 1.00 70.69 233 THR A CA 1
ATOM 1776 C C . THR A 1 233 ? -66.377 -43.998 100.732 1.00 70.69 233 THR A C 1
ATOM 1778 O O . THR A 1 233 ? -66.666 -45.149 100.385 1.00 70.69 233 THR A O 1
ATOM 1781 N N . LYS A 1 234 ? -65.267 -43.756 101.438 1.00 65.44 234 LYS A N 1
ATOM 1782 C CA . LYS A 1 234 ? -64.419 -44.853 101.922 1.00 65.44 234 LYS A CA 1
ATOM 1783 C C . LYS A 1 234 ? -65.210 -45.790 102.843 1.00 65.44 234 LYS A C 1
ATOM 1785 O O . LYS A 1 234 ? -64.977 -46.993 102.809 1.00 65.44 234 LYS A O 1
ATOM 1790 N N . GLU A 1 235 ? -66.199 -45.254 103.563 1.00 64.56 235 GLU A N 1
ATOM 1791 C CA . GLU A 1 235 ? -67.175 -46.044 104.312 1.00 64.56 235 GLU A CA 1
ATOM 1792 C C . GLU A 1 235 ? -68.070 -46.934 103.429 1.00 64.56 235 GLU A C 1
ATOM 1794 O O . GLU A 1 235 ? -68.351 -48.058 103.831 1.00 64.56 235 GLU A O 1
ATOM 1799 N N . GLU A 1 236 ? -68.502 -46.502 102.239 1.00 65.44 236 GLU A N 1
ATOM 1800 C CA . GLU A 1 236 ? -69.293 -47.336 101.314 1.00 65.44 236 GLU A CA 1
ATOM 1801 C C . GLU A 1 236 ? -68.463 -48.446 100.653 1.00 65.44 236 GLU A C 1
ATOM 1803 O O . GLU A 1 236 ? -68.968 -49.557 100.481 1.00 65.44 236 GLU A O 1
ATOM 1808 N N . ILE A 1 237 ? -67.188 -48.191 100.325 1.00 64.69 237 ILE A N 1
ATOM 1809 C CA . ILE A 1 237 ? -66.261 -49.244 99.864 1.00 64.69 237 ILE A CA 1
ATOM 1810 C C . ILE A 1 237 ? -66.014 -50.260 100.983 1.00 64.69 237 ILE A C 1
ATOM 1812 O O . ILE A 1 237 ? -66.132 -51.460 100.745 1.00 64.69 237 ILE A O 1
ATOM 1816 N N . ASP A 1 238 ? -65.703 -49.796 102.197 1.00 64.94 238 ASP A N 1
ATOM 1817 C CA . ASP A 1 238 ? -65.445 -50.673 103.345 1.00 64.94 238 ASP A CA 1
ATOM 1818 C C . ASP A 1 238 ? -66.722 -51.446 103.752 1.00 64.94 238 ASP A C 1
ATOM 1820 O O . ASP A 1 238 ? -66.644 -52.598 104.184 1.00 64.94 238 ASP A O 1
ATOM 1824 N N . ALA A 1 239 ? -67.912 -50.862 103.553 1.00 64.12 239 ALA A N 1
ATOM 1825 C CA . ALA A 1 239 ? -69.193 -51.544 103.733 1.00 64.12 239 ALA A CA 1
ATOM 1826 C C . ALA A 1 239 ? -69.441 -52.628 102.674 1.00 64.12 239 ALA A C 1
ATOM 1828 O O . ALA A 1 239 ? -70.002 -53.657 103.032 1.00 64.12 239 ALA A O 1
ATOM 1829 N N . LEU A 1 240 ? -69.010 -52.435 101.419 1.00 60.47 240 LEU A N 1
ATOM 1830 C CA . LEU A 1 240 ? -69.070 -53.430 100.335 1.00 60.47 240 LEU A CA 1
ATOM 1831 C C . LEU A 1 240 ? -68.047 -54.567 100.507 1.00 60.47 240 LEU A C 1
ATOM 1833 O O . LEU A 1 240 ? -68.384 -55.719 100.239 1.00 60.47 240 LEU A O 1
ATOM 1837 N N . ASP A 1 241 ? -66.835 -54.267 100.986 1.00 61.00 241 ASP A N 1
ATOM 1838 C CA . ASP A 1 241 ? -65.783 -55.259 101.291 1.00 61.00 241 ASP A CA 1
ATOM 1839 C C . ASP A 1 241 ? -66.136 -56.095 102.546 1.00 61.00 241 ASP A C 1
ATOM 1841 O O . ASP A 1 241 ? -65.659 -57.217 102.724 1.00 61.00 241 ASP A O 1
ATOM 1845 N N . GLY A 1 242 ? -67.023 -55.564 103.400 1.00 58.22 242 GLY A N 1
ATOM 1846 C CA . GLY A 1 242 ? -67.595 -56.227 104.576 1.00 58.22 242 GLY A CA 1
ATOM 1847 C C . GLY A 1 242 ? -68.896 -57.012 104.342 1.00 58.22 242 GLY A C 1
ATOM 1848 O O . GLY A 1 242 ? -69.369 -57.653 105.284 1.00 58.22 242 GLY A O 1
ATOM 1849 N N . ILE A 1 243 ? -69.485 -56.999 103.136 1.00 59.72 243 ILE A N 1
ATOM 1850 C CA . ILE A 1 243 ? -70.643 -57.855 102.816 1.00 59.72 243 ILE A CA 1
ATOM 1851 C C . ILE A 1 243 ? -70.131 -59.266 102.502 1.00 59.72 243 ILE A C 1
ATOM 1853 O O . ILE A 1 243 ? -69.828 -59.600 101.356 1.00 59.72 243 ILE A O 1
ATOM 1857 N N . GLU A 1 244 ? -70.064 -60.133 103.516 1.00 57.66 244 GLU A N 1
ATOM 1858 C CA . GLU A 1 244 ? -70.115 -61.576 103.258 1.00 57.66 244 GLU A CA 1
ATOM 1859 C C . GLU A 1 244 ? -71.427 -61.886 102.506 1.00 57.66 244 GLU A C 1
ATOM 1861 O O . GLU A 1 244 ? -72.474 -61.351 102.883 1.00 57.66 244 GLU A O 1
ATOM 1866 N N . PRO A 1 245 ? -71.418 -62.715 101.442 1.00 59.16 245 PRO A N 1
ATOM 1867 C CA . PRO A 1 245 ? -72.640 -63.039 100.707 1.00 59.16 245 PRO A CA 1
ATOM 1868 C C . PRO A 1 245 ? -73.709 -63.574 101.671 1.00 59.16 245 PRO A C 1
ATOM 1870 O O . PRO A 1 245 ? -73.434 -64.502 102.434 1.00 59.16 245 PRO A O 1
ATOM 1873 N N . GLU A 1 246 ? -74.912 -62.987 101.647 1.00 56.41 246 GLU A N 1
ATOM 1874 C CA . GLU A 1 246 ? -75.967 -63.313 102.614 1.00 56.41 246 GLU A CA 1
ATOM 1875 C C . GLU A 1 246 ? -76.280 -64.823 102.645 1.00 56.41 246 GLU A C 1
ATOM 1877 O O . GLU A 1 246 ? -76.439 -65.457 101.592 1.00 56.41 246 GLU A O 1
ATOM 1882 N N . PRO A 1 247 ? -76.397 -65.426 103.845 1.00 55.88 247 PRO A N 1
ATOM 1883 C CA . PRO A 1 247 ? -76.777 -66.821 103.982 1.00 55.88 247 PRO A CA 1
ATOM 1884 C C . PRO A 1 247 ? -78.258 -66.995 103.595 1.00 55.88 247 PRO A C 1
ATOM 1886 O O . PRO A 1 247 ? -79.082 -66.138 103.906 1.00 55.88 247 PRO A O 1
ATOM 1889 N N . PRO A 1 248 ? -78.644 -68.107 102.946 1.00 58.09 248 PRO A N 1
ATOM 1890 C CA . PRO A 1 248 ? -80.003 -68.281 102.439 1.00 58.09 248 PRO A CA 1
ATOM 1891 C C . PRO A 1 248 ? -81.043 -68.297 103.574 1.00 58.09 248 PRO A C 1
ATOM 1893 O O . PRO A 1 248 ? -81.034 -69.190 104.426 1.00 58.09 248 PRO A O 1
ATOM 1896 N N . GLU A 1 249 ? -81.979 -67.343 103.563 1.00 56.12 249 GLU A N 1
ATOM 1897 C CA . GLU A 1 249 ? -83.096 -67.297 104.508 1.00 56.12 249 GLU A CA 1
ATOM 1898 C C . GLU A 1 249 ? -84.089 -68.453 104.272 1.00 56.12 249 GLU A C 1
ATOM 1900 O O . GLU A 1 249 ? -84.817 -68.525 103.284 1.00 56.12 249 GLU A O 1
ATOM 1905 N N . ASN A 1 250 ? -84.153 -69.348 105.260 1.00 59.12 250 ASN A N 1
ATOM 1906 C CA . ASN A 1 250 ? -85.391 -69.964 105.739 1.00 59.12 250 ASN A CA 1
ATOM 1907 C C . ASN A 1 250 ? -86.240 -70.799 104.747 1.00 59.12 250 ASN A C 1
ATOM 1909 O O . ASN A 1 250 ? -87.466 -70.702 104.733 1.00 59.12 250 ASN A O 1
ATOM 1913 N N . GLN A 1 251 ? -85.628 -71.727 104.006 1.00 56.12 251 GLN A N 1
ATOM 1914 C CA . GLN A 1 251 ? -86.381 -72.804 103.329 1.00 56.12 251 GLN A CA 1
ATOM 1915 C C . GLN A 1 251 ? -86.801 -73.971 104.253 1.00 56.12 251 GLN A C 1
ATOM 1917 O O . GLN A 1 251 ? -87.401 -74.929 103.773 1.00 56.12 251 GLN A O 1
ATOM 1922 N N . TYR A 1 252 ? -86.512 -73.933 105.564 1.00 60.62 252 TYR A N 1
ATOM 1923 C CA . TYR A 1 252 ? -86.671 -75.110 106.438 1.00 60.62 252 TYR A CA 1
ATOM 1924 C C . TYR A 1 252 ? -87.146 -74.831 107.880 1.00 60.62 252 TYR A C 1
ATOM 1926 O O . TYR A 1 252 ? -86.843 -75.628 108.769 1.00 60.62 252 TYR A O 1
ATOM 1934 N N . ARG A 1 253 ? -87.918 -73.765 108.163 1.00 63.62 253 ARG A N 1
ATOM 1935 C CA . ARG A 1 253 ? -88.672 -73.722 109.437 1.00 63.62 253 ARG A CA 1
ATOM 1936 C C . ARG A 1 253 ? -90.051 -74.386 109.272 1.00 63.62 253 ARG A C 1
ATOM 1938 O O . ARG A 1 253 ? -90.799 -73.984 108.382 1.00 63.62 253 ARG A O 1
ATOM 1945 N N . PRO A 1 254 ? -90.413 -75.389 110.094 1.00 68.38 254 PRO A N 1
ATOM 1946 C CA . PRO A 1 254 ? -91.771 -75.929 110.119 1.00 68.38 254 PRO A CA 1
ATOM 1947 C C . PRO A 1 254 ? -92.776 -74.814 110.444 1.00 68.38 254 PRO A C 1
ATOM 1949 O O . PRO A 1 254 ? -92.545 -74.052 111.383 1.00 68.38 254 PRO A O 1
ATOM 1952 N N . MET A 1 255 ? -93.872 -74.715 109.685 1.00 72.00 255 MET A N 1
ATOM 1953 C CA . MET A 1 255 ? -94.943 -73.747 109.955 1.00 72.00 255 MET A CA 1
ATOM 1954 C C . MET A 1 255 ? -95.559 -73.979 111.336 1.00 72.00 255 MET A C 1
ATOM 1956 O O . MET A 1 255 ? -95.810 -75.117 111.745 1.00 72.00 255 MET A O 1
ATOM 1960 N N . THR A 1 256 ? -95.803 -72.885 112.048 1.00 76.31 256 THR A N 1
ATOM 1961 C CA . THR A 1 256 ? -96.423 -72.893 113.374 1.00 76.31 256 THR A CA 1
ATOM 1962 C C . THR A 1 256 ? -97.931 -73.152 113.270 1.00 76.31 256 THR A C 1
ATOM 1964 O O . THR A 1 256 ? -98.562 -72.849 112.259 1.00 76.31 256 THR A O 1
ATOM 1967 N N . VAL A 1 257 ? -98.539 -73.723 114.318 1.00 72.00 257 VAL A N 1
ATOM 1968 C CA . VAL A 1 257 ? -99.983 -74.050 114.345 1.00 72.00 257 VAL A CA 1
ATOM 1969 C C . VAL A 1 257 ? -100.855 -72.802 114.132 1.00 72.00 257 VAL A C 1
ATOM 1971 O O . VAL A 1 257 ? -101.907 -72.885 113.514 1.00 72.00 257 VAL A O 1
ATOM 1974 N N . GLU A 1 258 ? -100.373 -71.634 114.551 1.00 74.69 258 GLU A N 1
ATOM 1975 C CA . GLU A 1 258 ? -101.026 -70.331 114.370 1.00 74.69 258 GLU A CA 1
ATOM 1976 C C . GLU A 1 258 ? -100.994 -69.845 112.904 1.00 74.69 258 GLU A C 1
ATOM 1978 O O . GLU A 1 258 ? -101.957 -69.254 112.415 1.00 74.69 258 GLU A O 1
ATOM 1983 N N . GLU A 1 259 ? -99.920 -70.153 112.164 1.00 76.19 259 GLU A N 1
ATOM 1984 C CA . GLU A 1 259 ? -99.839 -69.932 110.710 1.00 76.19 259 GLU A CA 1
ATOM 1985 C C . GLU A 1 259 ? -100.763 -70.906 109.944 1.00 76.19 259 GLU A C 1
ATOM 1987 O O . GLU A 1 259 ? -101.321 -70.533 108.915 1.00 76.19 259 GLU A O 1
ATOM 1992 N N . ILE A 1 260 ? -100.982 -72.124 110.459 1.00 74.19 260 ILE A N 1
ATOM 1993 C CA . ILE A 1 260 ? -101.920 -73.112 109.889 1.00 74.19 260 ILE A CA 1
ATOM 1994 C C . ILE A 1 260 ? -103.385 -72.704 110.134 1.00 74.19 260 ILE A C 1
ATOM 1996 O O . ILE A 1 260 ? -104.196 -72.768 109.209 1.00 74.19 260 ILE A O 1
ATOM 2000 N N . ASP A 1 261 ? -103.728 -72.231 111.336 1.00 74.62 261 ASP A N 1
ATOM 2001 C CA . ASP A 1 261 ? -105.097 -71.807 111.680 1.00 74.62 261 ASP A CA 1
ATOM 2002 C C . ASP A 1 261 ? -105.561 -70.564 110.897 1.00 74.62 261 ASP A C 1
ATOM 2004 O O . ASP A 1 261 ? -106.751 -70.420 110.604 1.00 74.62 261 ASP A O 1
ATOM 2008 N N . ASN A 1 262 ? -104.634 -69.691 110.487 1.00 77.12 262 ASN A N 1
ATOM 2009 C CA . ASN A 1 262 ? -104.936 -68.554 109.610 1.00 77.12 262 ASN A CA 1
ATOM 2010 C C . ASN A 1 262 ? -105.179 -68.953 108.142 1.00 77.12 262 ASN A C 1
ATOM 2012 O O . ASN A 1 262 ? -105.866 -68.225 107.431 1.00 77.12 262 ASN A O 1
ATOM 2016 N N . ILE A 1 263 ? -104.657 -70.099 107.690 1.00 76.50 263 ILE A N 1
ATOM 2017 C CA . ILE A 1 263 ? -104.855 -70.612 106.321 1.00 76.50 263 ILE A CA 1
ATOM 2018 C C . ILE A 1 263 ? -106.160 -71.409 106.199 1.00 76.50 263 ILE A C 1
ATOM 2020 O O . ILE A 1 263 ? -106.741 -71.457 105.124 1.00 76.50 263 ILE A O 1
ATOM 2024 N N . ILE A 1 264 ? -106.642 -72.028 107.281 1.00 71.62 264 ILE A N 1
ATOM 2025 C CA . ILE A 1 264 ? -107.892 -72.812 107.268 1.00 71.62 264 ILE A CA 1
ATOM 2026 C C . ILE A 1 264 ? -109.142 -71.913 107.380 1.00 71.62 264 ILE A C 1
ATOM 2028 O O . ILE A 1 264 ? -110.234 -72.329 106.998 1.00 71.62 264 ILE A O 1
ATOM 2032 N N . ASN A 1 265 ? -108.992 -70.676 107.869 1.00 70.00 265 ASN A N 1
ATOM 2033 C CA . ASN A 1 265 ? -110.090 -69.717 108.055 1.00 70.00 265 ASN A CA 1
ATOM 2034 C C . ASN A 1 265 ? -110.174 -68.626 106.957 1.00 70.00 265 ASN A C 1
ATOM 2036 O O . ASN A 1 265 ? -110.848 -67.610 107.157 1.00 70.00 265 ASN A O 1
ATOM 2040 N N . GLN A 1 266 ? -109.535 -68.853 105.800 1.00 57.16 266 GLN A N 1
ATOM 2041 C CA . GLN A 1 266 ? -109.700 -68.128 104.524 1.00 57.16 266 GLN A CA 1
ATOM 2042 C C . GLN A 1 266 ? -109.906 -69.124 103.378 1.00 57.16 266 GLN A C 1
ATOM 2044 O O . GLN A 1 266 ? -110.577 -68.737 102.394 1.00 57.16 266 GLN A O 1
#

Sequence (266 aa):
MMELSIFHEKLNKVDGNAYVIEEEIHMPASGIYDEELQHDNIVDSTLSVYTGPTLTGEQIQTFALSTPSTMPWKRIIRIQSDASVVYVTYETVGDTVEADDINRVQEAVVKTQGGVNAEEARATSAEAELTRNLQTEADRAAAEELRLDGRIDAEMARAQEAEEVLSLRLDAEVTRAETAEQENADAIAVEASRASAAEKVLTDNLAAELSRATGAEQQVADDLQAFAEDVITKEEIDALDGIEPEPPENQYRPMTVEEIDNIINQ

pLDDT: mean 90.68, std 11.91, range [55.88, 98.81]